Protein 6H24 (pdb70)

B-factor: mean 32.87, std 11.67, range [17.01, 108.33]

Sequence (260 aa):
SDLIVKDNALMNASYNLALVEQRLILLAIIEEARETGKGINANDPLTVHASSYINQFNVERHTAYQALKDACKDLFARQFSYQEKRERGRINITSRWVSQIGYMMDDTATVEIIFAPAVVPLITRLEEQFTQYLIVKDNALMNASYNLALVEQQRLILLAIIEAREINANDPLTVHASSYINQFNVERHTAYQALKDACKDLFARQFSSYQEKRERGRINITSRWVSQIGYMMDDTATVEIIFAPAVVPLITRLEEQFTQYDIEQ

Radius of gyration: 19.29 Å; Cα contacts (8 Å, |Δi|>4): 446; chains: 2; bounding box: 38×53×49 Å

Structure (mmCIF, N/CA/C/O backbone):
data_6H24
#
_entry.id   6H24
#
_cell.length_a   32.380
_cell.length_b   77.770
_cell.length_c   47.680
_cell.angle_alpha   90.00
_cell.angle_beta   90.66
_cell.angle_gamma   90.00
#
_symmetry.space_group_name_H-M   'P 1 21 1'
#
loop_
_entity.id
_entity.type
_entity.pdbx_description
1 polymer 'Replication protein'
2 water water
#
loop_
_atom_site.group_PDB
_atom_site.id
_atom_site.type_symbol
_atom_site.label_atom_id
_atom_site.label_alt_id
_atom_site.label_comp_id
_atom_site.label_asym_id
_atom_site.label_entity_id
_atom_site.label_seq_id
_atom_site.pdbx_PDB_ins_code
_atom_site.Cartn_x
_atom_site.Cartn_y
_atom_site.Cartn_z
_atom_site.occupancy
_atom_site.B_iso_or_equiv
_atom_site.auth_seq_id
_atom_site.auth_comp_id
_atom_site.auth_asym_id
_atom_site.auth_atom_id
_atom_site.pdbx_PDB_model_num
ATOM 1 N N . SER A 1 1 ? -13.099 2.522 28.287 1.00 45.30 2 SER A N 1
ATOM 2 C CA . SER A 1 1 ? -12.898 1.505 27.262 1.00 46.00 2 SER A CA 1
ATOM 3 C C . SER A 1 1 ? -11.598 1.777 26.512 1.00 46.23 2 SER A C 1
ATOM 4 O O . SER A 1 1 ? -11.068 2.884 26.571 1.00 40.61 2 SER A O 1
ATOM 12 N N . ASP A 1 2 ? -11.102 0.771 25.789 1.00 51.43 3 ASP A N 1
ATOM 13 C CA . ASP A 1 2 ? -9.809 0.900 25.126 1.00 46.67 3 ASP A CA 1
ATOM 14 C C . ASP A 1 2 ? -9.822 2.011 24.082 1.00 35.94 3 ASP A C 1
ATOM 15 O O . ASP A 1 2 ? -8.890 2.819 24.012 1.00 30.85 3 ASP A O 1
ATOM 24 N N . LEU A 1 3 ? -10.859 2.060 23.243 1.00 32.77 4 LEU A N 1
ATOM 25 C CA . LEU A 1 3 ? -10.852 3.032 22.153 1.00 32.44 4 LEU A CA 1
ATOM 26 C C . LEU A 1 3 ? -10.914 4.460 22.686 1.00 31.67 4 LEU A C 1
ATOM 27 O O . LEU A 1 3 ? -10.259 5.356 22.143 1.00 30.74 4 LEU A O 1
ATOM 43 N N . ILE A 1 4 ? -11.638 4.677 23.789 1.00 33.72 5 ILE A N 1
ATOM 44 C CA . ILE A 1 4 ? -11.681 6.005 24.393 1.00 35.62 5 ILE A CA 1
ATOM 45 C C . ILE A 1 4 ? -10.309 6.392 24.931 1.00 33.58 5 ILE A C 1
ATOM 46 O O . ILE A 1 4 ? -9.874 7.541 24.784 1.00 32.63 5 ILE A O 1
ATOM 50 N N . VAL A 1 5 ? -9.588 5.440 25.526 1.00 33.49 6 VAL A N 1
ATOM 51 C CA . VAL A 1 5 ? -8.277 5.751 26.087 1.00 33.52 6 VAL A CA 1
ATOM 52 C C . VAL A 1 5 ? -7.300 6.124 24.978 1.00 30.92 6 VAL A C 1
ATOM 53 O O . VAL A 1 5 ? -6.541 7.095 25.101 1.00 29.96 6 VAL A O 1
ATOM 66 N N . LYS A 1 6 ? -7.268 5.339 23.896 1.00 29.53 7 LYS A N 1
ATOM 67 C CA . LYS A 1 6 ? -6.337 5.638 22.808 1.00 27.23 7 LYS A CA 1
ATOM 68 C C . LYS A 1 6 ? -6.700 6.962 22.143 1.00 26.73 7 LYS A C 1
ATOM 69 O O . LYS A 1 6 ? -5.820 7.776 21.847 1.00 25.73 7 LYS A O 1
ATOM 88 N N . ASP A 1 7 ? -7.995 7.181 21.886 1.00 27.84 8 ASP A N 1
ATOM 89 C CA . ASP A 1 7 ? -8.461 8.441 21.313 1.00 28.34 8 ASP A CA 1
ATOM 90 C C . ASP A 1 7 ? -7.977 9.612 22.160 1.00 28.22 8 ASP A C 1
ATOM 91 O O . ASP A 1 7 ? -7.392 10.573 21.645 1.00 27.67 8 ASP A O 1
ATOM 100 N N . ASN A 1 8 ? -8.153 9.510 23.480 1.00 29.07 9 ASN A N 1
ATOM 101 C CA . ASN A 1 8 ? -7.714 10.567 24.383 1.00 29.97 9 ASN A CA 1
ATOM 102 C C . ASN A 1 8 ? -6.214 10.795 24.278 1.00 28.44 9 ASN A C 1
ATOM 103 O O . ASN A 1 8 ? -5.748 11.939 24.222 1.00 28.75 9 ASN A O 1
ATOM 114 N N . ALA A 1 9 ? -5.435 9.711 24.295 1.00 27.33 10 ALA A N 1
ATOM 115 C CA . ALA A 1 9 ? -3.983 9.849 24.237 1.00 26.46 10 ALA A CA 1
ATOM 116 C C . ALA A 1 9 ? -3.550 10.492 22.927 1.00 24.89 10 ALA A C 1
ATOM 117 O O . ALA A 1 9 ? -2.662 11.355 22.912 1.00 24.57 10 ALA A O 1
ATOM 124 N N . LEU A 1 10 ? -4.151 10.073 21.813 1.00 24.27 11 LEU A N 1
ATOM 125 C CA . LEU A 1 10 ? -3.771 10.627 20.517 1.00 23.45 11 LEU A CA 1
ATOM 126 C C . LEU A 1 10 ? -4.165 12.097 20.411 1.00 24.46 11 LEU A C 1
ATOM 127 O O . LEU A 1 10 ? -3.397 12.916 19.889 1.00 23.44 11 LEU A O 1
ATOM 143 N N . MET A 1 11 ? -5.364 12.455 20.884 1.00 25.68 12 MET A N 1
ATOM 144 C CA . MET A 1 11 ? -5.795 13.845 20.796 1.00 27.67 12 MET A CA 1
ATOM 145 C C . MET A 1 11 ? -4.917 14.751 21.652 1.00 28.61 12 MET A C 1
ATOM 146 O O . MET A 1 11 ? -4.559 15.858 21.232 1.00 30.05 12 MET A O 1
ATOM 160 N N . ASN A 1 12 ? -4.546 14.298 22.852 1.00 28.57 13 ASN A N 1
ATOM 161 C CA . ASN A 1 12 ? -3.649 15.094 23.678 1.00 32.97 13 ASN A CA 1
ATOM 162 C C . ASN A 1 12 ? -2.293 15.242 23.000 1.00 27.40 13 ASN A C 1
ATOM 163 O O . ASN A 1 12 ? -1.685 16.319 23.032 1.00 28.41 13 ASN A O 1
ATOM 174 N N . ALA A 1 13 ? -1.801 14.168 22.379 1.00 24.71 14 ALA A N 1
ATOM 175 C CA . ALA A 1 13 ? -0.536 14.250 21.655 1.00 23.99 14 ALA A CA 1
ATOM 176 C C . ALA A 1 13 ? -0.648 15.146 20.426 1.00 23.46 14 ALA A C 1
ATOM 177 O O . ALA A 1 13 ? 0.340 15.770 20.018 1.00 23.21 14 ALA A O 1
ATOM 184 N N . SER A 1 14 ? -1.839 15.237 19.835 1.00 24.04 15 SER A N 1
ATOM 185 C CA . SER A 1 14 ? -2.019 16.033 18.624 1.00 24.43 15 SER A CA 1
ATOM 186 C C . SER A 1 14 ? -1.696 17.506 18.841 1.00 26.02 15 SER A C 1
ATOM 187 O O . SER A 1 14 ? -1.304 18.195 17.892 1.00 27.85 15 SER A O 1
ATOM 195 N N . TYR A 1 15 ? -1.853 18.012 20.069 1.00 25.81 16 TYR A N 1
ATOM 196 C CA . TYR A 1 15 ? -1.537 19.407 20.349 1.00 27.56 16 TYR A CA 1
ATOM 197 C C . TYR A 1 15 ? -0.070 19.734 20.105 1.00 27.86 16 TYR A C 1
ATOM 198 O O . TYR A 1 15 ? 0.273 20.915 19.976 1.00 30.47 16 TYR A O 1
ATOM 216 N N . ASN A 1 16 ? 0.801 18.728 20.073 1.00 27.89 17 ASN A N 1
ATOM 217 C CA . ASN A 1 16 ? 2.227 18.984 19.917 1.00 33.19 17 ASN A CA 1
ATOM 218 C C . ASN A 1 16 ? 2.627 19.167 18.462 1.00 27.63 17 ASN A C 1
ATOM 219 O O . ASN A 1 16 ? 3.707 19.705 18.191 1.00 25.93 17 ASN A O 1
ATOM 230 N N . LEU A 1 17 ? 1.794 18.722 17.525 1.00 24.17 18 LEU A N 1
ATOM 231 C CA . LEU A 1 17 ? 2.133 18.836 16.118 1.00 23.32 18 LEU A CA 1
ATOM 232 C C . LEU A 1 17 ? 2.097 20.297 15.693 1.00 24.54 18 LEU A C 1
ATOM 233 O O . LEU A 1 17 ? 1.185 21.043 16.056 1.00 25.26 18 LEU A O 1
ATOM 249 N N . ALA A 1 18 ? 3.076 20.697 14.890 1.00 21.99 19 ALA A N 1
ATOM 250 C CA . ALA A 1 18 ? 3.024 21.997 14.239 1.00 22.43 19 ALA A CA 1
ATOM 251 C C . ALA A 1 18 ? 1.888 22.046 13.219 1.00 21.79 19 ALA A C 1
ATOM 252 O O . ALA A 1 18 ? 1.383 21.016 12.757 1.00 21.55 19 ALA A O 1
ATOM 259 N N . LEU A 1 19 ? 1.482 23.272 12.871 1.00 23.60 20 LEU A N 1
ATOM 260 C CA . LEU A 1 19 ? 0.405 23.445 11.902 1.00 24.73 20 LEU A CA 1
ATOM 261 C C . LEU A 1 19 ? 0.715 22.716 10.598 1.00 23.29 20 LEU A C 1
ATOM 262 O O . LEU A 1 19 ? -0.168 22.084 10.013 1.00 24.16 20 LEU A O 1
ATOM 278 N N . VAL A 1 20 ? 1.964 22.787 10.127 1.00 23.74 21 VAL A N 1
ATOM 279 C CA . VAL A 1 20 ? 2.280 22.158 8.848 1.00 25.01 21 VAL A CA 1
ATOM 280 C C . VAL A 1 20 ? 2.113 20.643 8.944 1.00 22.86 21 VAL A C 1
ATOM 281 O O . VAL A 1 20 ? 1.740 19.987 7.963 1.00 23.85 21 VAL A O 1
ATOM 294 N N . GLU A 1 21 ? 2.388 20.063 10.113 1.00 22.40 22 GLU A N 1
ATOM 295 C CA . GLU A 1 21 ? 2.203 18.627 10.290 1.00 20.05 22 GLU A CA 1
ATOM 296 C C . GLU A 1 21 ? 0.722 18.267 10.300 1.00 20.05 22 GLU A C 1
ATOM 297 O O . GLU A 1 21 ? 0.325 17.236 9.749 1.00 21.46 22 GLU A O 1
ATOM 309 N N . GLN A 1 22 ? -0.100 19.101 10.941 1.00 21.58 23 GLN A N 1
ATOM 310 C CA . GLN A 1 22 ? -1.544 18.911 10.893 1.00 22.19 23 GLN A CA 1
ATOM 311 C C . GLN A 1 22 ? -2.054 18.975 9.462 1.00 23.00 23 GLN A C 1
ATOM 312 O O . GLN A 1 22 ? -2.891 18.159 9.053 1.00 23.37 23 GLN A O 1
ATOM 326 N N . ARG A 1 23 ? -1.546 19.926 8.681 1.00 23.32 24 ARG A N 1
ATOM 327 C CA . ARG A 1 23 ? -1.990 20.070 7.303 1.00 23.43 24 ARG A CA 1
ATOM 328 C C . ARG A 1 23 ? -1.469 18.936 6.431 1.00 23.04 24 ARG A C 1
ATOM 329 O O . ARG A 1 23 ? -2.167 18.491 5.511 1.00 23.35 24 ARG A O 1
ATOM 350 N N . LEU A 1 24 ? -0.253 18.455 6.694 1.00 21.29 25 LEU A N 1
ATOM 351 C CA . LEU A 1 24 ? 0.235 17.275 5.987 1.00 21.36 25 LEU A CA 1
ATOM 352 C C . LEU A 1 24 ? -0.750 16.120 6.147 1.00 21.90 25 LEU A C 1
ATOM 353 O O . LEU A 1 24 ? -1.103 15.439 5.174 1.00 21.07 25 LEU A O 1
ATOM 369 N N . ILE A 1 25 ? -1.195 15.879 7.382 1.00 20.96 26 ILE A N 1
ATOM 370 C CA . ILE A 1 25 ? -2.132 14.786 7.643 1.00 21.36 26 ILE A CA 1
ATOM 371 C C . ILE A 1 25 ? -3.466 15.044 6.952 1.00 22.00 26 ILE A C 1
ATOM 372 O O . ILE A 1 25 ? -4.027 14.150 6.302 1.00 22.62 26 ILE A O 1
ATOM 388 N N . LEU A 1 26 ? -4.001 16.263 7.089 1.00 21.40 27 LEU A N 1
ATOM 389 C CA . LEU A 1 26 ? -5.272 16.590 6.446 1.00 21.83 27 LEU A CA 1
ATOM 390 C C . LEU A 1 26 ? -5.177 16.401 4.936 1.00 22.61 27 LEU A C 1
ATOM 391 O O . LEU A 1 26 ? -6.101 15.870 4.306 1.00 23.20 27 LEU A O 1
ATOM 395 N N . LEU A 1 27 ? -4.068 16.837 4.335 1.00 22.21 28 LEU A N 1
ATOM 396 C CA . LEU A 1 27 ? -3.919 16.718 2.891 1.00 22.34 28 LEU A CA 1
ATOM 397 C C . LEU A 1 27 ? -3.846 15.260 2.459 1.00 21.97 28 LEU A C 1
ATOM 398 O O . LEU A 1 27 ? -4.390 14.894 1.412 1.00 22.86 28 LEU A O 1
ATOM 414 N N . ALA A 1 28 ? -3.136 14.419 3.220 1.00 21.33 29 ALA A N 1
ATOM 415 C CA . ALA A 1 28 ? -3.084 13.000 2.886 1.00 21.26 29 ALA A CA 1
ATOM 416 C C . ALA A 1 28 ? -4.487 12.407 2.870 1.00 22.14 29 ALA A C 1
ATOM 417 O O . ALA A 1 28 ? -4.821 11.605 1.989 1.00 23.28 29 ALA A O 1
ATOM 424 N N . ILE A 1 29 ? -5.310 12.787 3.848 1.00 20.17 30 ILE A N 1
ATOM 425 C CA . ILE A 1 29 ? -6.691 12.302 3.918 1.00 21.14 30 ILE A CA 1
ATOM 426 C C . ILE A 1 29 ? -7.487 12.771 2.708 1.00 23.34 30 ILE A C 1
ATOM 427 O O . ILE A 1 29 ? -8.197 11.988 2.066 1.00 23.37 30 ILE A O 1
ATOM 443 N N . ILE A 1 30 ? -7.392 14.060 2.393 1.00 24.48 31 ILE A N 1
ATOM 444 C CA . ILE A 1 30 ? -8.151 14.634 1.284 1.00 24.80 31 ILE A CA 1
ATOM 445 C C . ILE A 1 30 ? -7.730 14.010 -0.041 1.00 25.14 31 ILE A C 1
ATOM 446 O O . ILE A 1 30 ? -8.571 13.596 -0.848 1.00 26.74 31 ILE A O 1
ATOM 462 N N . GLU A 1 31 ? -6.418 13.951 -0.300 1.00 23.45 32 GLU A N 1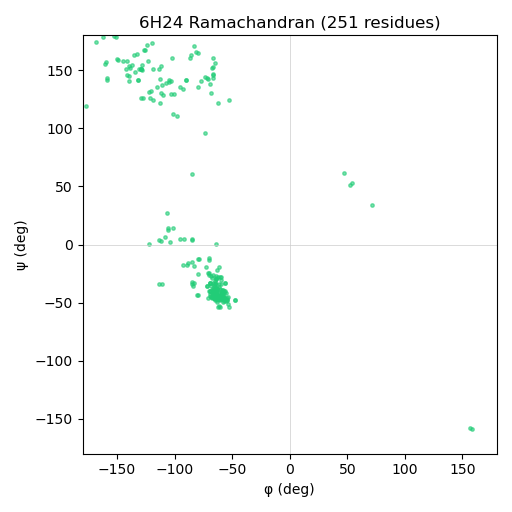
ATOM 463 C CA A GLU A 1 31 ? -5.957 13.407 -1.574 0.53 24.16 32 GLU A CA 1
ATOM 464 C CA B GLU A 1 31 ? -5.957 13.407 -1.575 0.47 24.31 32 GLU A CA 1
ATOM 465 C C . GLU A 1 31 ? -6.297 11.927 -1.708 1.00 24.96 32 GLU A C 1
ATOM 466 O O . GLU A 1 31 ? -6.578 11.455 -2.818 1.00 27.69 32 GLU A O 1
ATOM 487 N N . ALA A 1 32 ? -6.292 11.181 -0.601 1.00 22.94 33 ALA A N 1
ATOM 488 C CA . ALA A 1 32 ? -6.660 9.773 -0.665 1.00 23.11 33 ALA A CA 1
ATOM 489 C C . ALA A 1 32 ? -8.088 9.625 -1.165 1.00 25.11 33 ALA A C 1
ATOM 490 O O . ALA A 1 32 ? -8.356 8.914 -2.139 1.00 26.87 33 ALA A O 1
ATOM 497 N N . ARG A 1 33 ? -9.018 10.308 -0.505 1.00 26.41 34 ARG A N 1
ATOM 498 C CA . ARG A 1 33 ? -10.411 10.302 -0.928 1.00 28.33 34 ARG A CA 1
ATOM 499 C C . ARG A 1 33 ? -10.539 10.722 -2.389 1.00 28.08 34 ARG A C 1
ATOM 500 O O . ARG A 1 33 ? -11.219 10.058 -3.184 1.00 28.34 34 ARG A O 1
ATOM 521 N N . GLU A 1 34 ? -9.843 11.798 -2.774 1.00 26.66 35 GLU A N 1
ATOM 522 C CA . GLU A 1 34 ? -9.999 12.341 -4.121 1.00 29.37 35 GLU A CA 1
ATOM 523 C C . GLU A 1 34 ? -9.525 11.367 -5.194 1.00 30.75 35 GLU A C 1
ATOM 524 O O . GLU A 1 34 ? -10.097 11.333 -6.291 1.00 31.88 35 GLU A O 1
ATOM 528 N N . THR A 1 35 ? -8.487 10.577 -4.910 1.00 29.58 36 THR A N 1
ATOM 529 C CA . THR A 1 35 ? -7.932 9.645 -5.885 1.00 30.58 36 THR A CA 1
ATOM 530 C C . THR A 1 35 ? -8.383 8.205 -5.655 1.00 29.88 36 THR A C 1
ATOM 531 O O . THR A 1 35 ? -7.785 7.282 -6.216 1.00 32.44 36 THR A O 1
ATOM 542 N N . GLY A 1 36 ? -9.412 7.992 -4.841 1.00 26.61 37 GLY A N 1
ATOM 543 C CA . GLY A 1 36 ? -9.977 6.667 -4.683 1.00 26.80 37 GLY A CA 1
ATOM 544 C C . GLY A 1 36 ? -9.114 5.686 -3.926 1.00 26.62 37 GLY A C 1
ATOM 545 O O . GLY A 1 36 ? -9.146 4.488 -4.226 1.00 26.51 37 GLY A O 1
ATOM 549 N N . LYS A 1 37 ? -8.360 6.157 -2.938 1.00 27.20 38 LYS A N 1
ATOM 550 C CA . LYS A 1 37 ? -7.481 5.316 -2.144 1.00 26.99 38 LYS A CA 1
ATOM 551 C C . LYS A 1 37 ? -7.951 5.290 -0.697 1.00 26.39 38 LYS A C 1
ATOM 552 O O . LYS A 1 37 ? -8.285 6.331 -0.124 1.00 27.76 38 LYS A O 1
ATOM 556 N N . GLY A 1 38 ? -7.966 4.095 -0.106 1.00 25.52 39 GLY A N 1
ATOM 557 C CA . GLY A 1 38 ? -8.250 3.977 1.305 1.00 25.08 39 GLY A CA 1
ATOM 558 C C . GLY A 1 38 ? -7.016 4.231 2.147 1.00 25.46 39 GLY A C 1
ATOM 559 O O . GLY A 1 38 ? -5.893 4.327 1.649 1.00 30.28 39 GLY A O 1
ATOM 563 N N . ILE A 1 39 ? -7.236 4.331 3.452 1.00 23.32 40 ILE A N 1
ATOM 564 C CA . ILE A 1 39 ? -6.165 4.587 4.410 1.00 22.09 40 ILE A CA 1
ATOM 565 C C . ILE A 1 39 ? -5.990 3.352 5.281 1.00 22.13 40 ILE A C 1
ATOM 566 O O . ILE A 1 39 ? -6.932 2.911 5.953 1.00 23.09 40 ILE A O 1
ATOM 582 N N . ASN A 1 40 ? -4.782 2.794 5.261 1.00 22.06 41 ASN A N 1
ATOM 583 C CA . ASN A 1 40 ? -4.478 1.584 6.009 1.00 21.02 41 ASN A CA 1
ATOM 584 C C . ASN A 1 40 ? -2.998 1.619 6.385 1.00 20.81 41 ASN A C 1
ATOM 585 O O . ASN A 1 40 ? -2.273 2.552 6.038 1.00 21.69 41 ASN A O 1
ATOM 596 N N . ALA A 1 41 ? -2.558 0.594 7.110 1.00 20.94 42 ALA A N 1
ATOM 597 C CA . ALA A 1 41 ? -1.201 0.577 7.647 1.00 21.89 42 ALA A CA 1
ATOM 598 C C . ALA A 1 41 ? -0.163 0.061 6.659 1.00 22.97 42 ALA A C 1
ATOM 599 O O . ALA A 1 41 ? 1.005 -0.065 7.031 1.00 23.69 42 ALA A O 1
ATOM 606 N N . ASN A 1 42 ? -0.552 -0.233 5.420 1.00 24.27 43 ASN A N 1
ATOM 607 C CA . ASN A 1 42 ? 0.368 -0.765 4.426 1.00 27.40 43 ASN A CA 1
ATOM 608 C C . ASN A 1 42 ? 0.652 0.161 3.253 1.00 27.50 43 ASN A C 1
ATOM 609 O O . ASN A 1 42 ? 1.778 0.158 2.751 1.00 30.48 43 ASN A O 1
ATOM 620 N N . ASP A 1 43 ? -0.316 0.947 2.814 1.00 26.56 44 ASP A N 1
ATOM 621 C CA . ASP A 1 43 ? -0.212 1.590 1.506 1.00 28.47 44 ASP A CA 1
ATOM 622 C C . ASP A 1 43 ? 0.213 3.039 1.650 1.00 26.56 44 ASP A C 1
ATOM 623 O O . ASP A 1 43 ? -0.412 3.781 2.421 1.00 26.26 44 ASP A O 1
ATOM 632 N N . PRO A 1 44 ? 1.233 3.499 0.923 1.00 26.66 45 PRO A N 1
ATOM 633 C CA . PRO A 1 44 ? 1.611 4.909 1.024 1.00 24.87 45 PRO A CA 1
ATOM 634 C C . PRO A 1 44 ? 0.541 5.836 0.485 1.00 25.99 45 PRO A C 1
ATOM 635 O O . PRO A 1 44 ? -0.146 5.537 -0.496 1.00 27.53 45 PRO A O 1
ATOM 646 N N . LEU A 1 45 ? 0.450 6.990 1.127 1.00 20.92 46 LEU A N 1
ATOM 647 C CA . LEU A 1 45 ? -0.450 8.065 0.739 1.00 24.15 46 LEU A CA 1
ATOM 648 C C . LEU A 1 45 ? 0.386 9.208 0.185 1.00 24.93 46 LEU A C 1
ATOM 649 O O . LEU A 1 45 ? 1.347 9.638 0.825 1.00 25.76 46 LEU A O 1
ATOM 665 N N . THR A 1 46 ? 0.032 9.684 -1.002 1.00 25.36 47 THR A N 1
ATOM 666 C CA . THR A 1 46 ? 0.757 10.770 -1.643 1.00 24.66 47 THR A CA 1
ATOM 667 C C . THR A 1 46 ? 0.159 12.117 -1.249 1.00 23.25 47 THR A C 1
ATOM 668 O O . THR A 1 46 ? -1.060 12.254 -1.106 1.00 24.23 47 THR A O 1
ATOM 679 N N . VAL A 1 47 ? 1.036 13.101 -1.049 1.00 22.84 48 VAL A N 1
ATOM 680 C CA . VAL A 1 47 ? 0.654 14.497 -0.857 1.00 24.94 48 VAL A CA 1
ATOM 681 C C . VAL A 1 47 ? 1.445 15.347 -1.841 1.00 24.45 48 VAL A C 1
ATOM 682 O O . VAL A 1 47 ? 2.677 15.254 -1.901 1.00 24.65 48 VAL A O 1
ATOM 695 N N . HIS A 1 48 ? 0.737 16.153 -2.624 1.00 25.62 49 HIS A N 1
ATOM 696 C CA . HIS A 1 48 ? 1.343 17.063 -3.580 1.00 26.96 49 HIS A CA 1
ATOM 697 C C . HIS A 1 48 ? 1.488 18.451 -2.978 1.00 25.56 49 HIS A C 1
ATOM 698 O O . HIS A 1 48 ? 0.561 18.962 -2.345 1.00 25.27 49 HIS A O 1
ATOM 712 N N . ALA A 1 49 ? 2.653 19.070 -3.184 1.00 26.21 50 ALA A N 1
ATOM 713 C CA . ALA A 1 49 ? 2.788 20.474 -2.812 1.00 26.80 50 ALA A CA 1
ATOM 714 C C . ALA A 1 49 ? 1.726 21.324 -3.502 1.00 28.91 50 ALA A C 1
ATOM 715 O O . ALA A 1 49 ? 1.259 22.316 -2.932 1.00 30.05 50 ALA A O 1
ATOM 722 N N . SER A 1 50 ? 1.328 20.945 -4.721 1.00 29.21 51 SER A N 1
ATOM 723 C CA . SER A 1 50 ? 0.287 21.682 -5.427 1.00 32.61 51 SER A CA 1
ATOM 724 C C . SER A 1 50 ? -1.026 21.656 -4.655 1.00 33.21 51 SER A C 1
ATOM 725 O O . SER A 1 50 ? -1.755 22.653 -4.631 1.00 33.89 51 SER A O 1
ATOM 733 N N . SER A 1 51 ? -1.340 20.532 -4.005 1.00 34.20 52 SER A N 1
ATOM 734 C CA . SE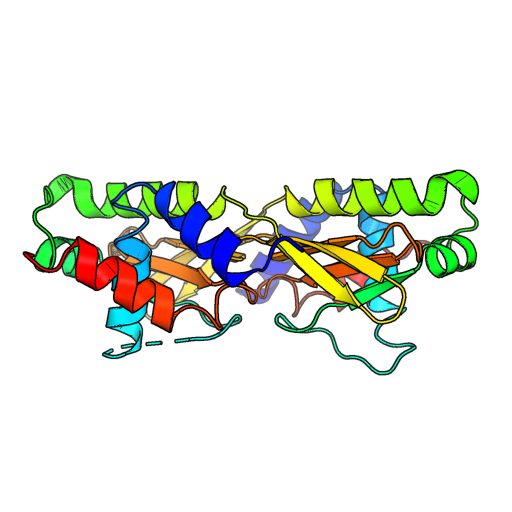R A 1 51 ? -2.554 20.463 -3.194 1.00 35.61 52 SER A CA 1
ATOM 735 C C . SER A 1 51 ? -2.429 21.343 -1.955 1.00 32.88 52 SER A C 1
ATOM 736 O O . SER A 1 51 ? -3.388 22.012 -1.560 1.00 35.45 52 SER A O 1
ATOM 744 N N . TYR A 1 52 ? -1.248 21.347 -1.327 1.00 28.47 53 TYR A N 1
ATOM 745 C CA . TYR A 1 52 ? -1.005 22.234 -0.191 1.00 26.92 53 TYR A CA 1
ATOM 746 C C . TYR A 1 52 ? -1.248 23.675 -0.597 1.00 29.80 53 TYR A C 1
ATOM 747 O O . TYR A 1 52 ? -1.945 24.423 0.106 1.00 30.29 53 TYR A O 1
ATOM 765 N N . ILE A 1 53 ? -0.737 24.056 -1.764 1.00 31.79 54 ILE A N 1
ATOM 766 C CA . ILE A 1 53 ? -0.965 25.393 -2.300 1.00 34.79 54 ILE A CA 1
ATOM 767 C C . ILE A 1 53 ? -2.454 25.627 -2.535 1.00 35.21 54 ILE A C 1
ATOM 768 O O . ILE A 1 53 ? -3.006 26.660 -2.139 1.00 39.28 54 ILE A O 1
ATOM 784 N N . ASN A 1 54 ? -3.133 24.663 -3.171 1.00 32.57 55 ASN A N 1
ATOM 785 C CA . ASN A 1 54 ? -4.538 24.856 -3.520 1.00 35.72 55 ASN A CA 1
ATOM 786 C C . ASN A 1 54 ? -5.435 24.863 -2.290 1.00 34.96 55 ASN A C 1
ATOM 787 O O . ASN A 1 54 ? -6.458 25.560 -2.274 1.00 36.59 55 ASN A O 1
ATOM 798 N N . GLN A 1 55 ? -5.085 24.091 -1.261 1.00 35.71 56 GLN A N 1
ATOM 799 C CA . GLN A 1 55 ? -5.964 23.976 -0.104 1.00 38.49 56 GLN A CA 1
ATOM 800 C C . GLN A 1 55 ? -5.756 25.115 0.888 1.00 36.17 56 GLN A C 1
ATOM 801 O O . GLN A 1 55 ? -6.720 25.576 1.507 1.00 37.43 56 GLN A O 1
ATOM 815 N N . PHE A 1 56 ? -4.520 25.593 1.056 1.00 35.43 57 PHE A N 1
ATOM 816 C CA . PHE A 1 56 ? -4.216 26.522 2.137 1.00 36.19 57 PHE A CA 1
ATOM 817 C C . PHE A 1 56 ? -3.629 27.846 1.681 1.00 37.11 57 PHE A C 1
ATOM 818 O O . PHE A 1 56 ? -3.364 28.708 2.529 1.00 40.84 57 PHE A O 1
ATOM 835 N N . ASN A 1 57 ? -3.457 28.055 0.380 1.00 53.37 58 ASN A N 1
ATOM 836 C CA . ASN A 1 57 ? -2.933 29.313 -0.143 1.00 53.48 58 ASN A CA 1
ATOM 837 C C . ASN A 1 57 ? -1.695 29.747 0.640 1.00 52.95 58 ASN A C 1
ATOM 838 O O . ASN A 1 57 ? -1.644 30.811 1.259 1.00 53.03 58 ASN A O 1
ATOM 842 N N . VAL A 1 58 ? -0.678 28.900 0.575 1.00 53.07 59 VAL A N 1
ATOM 843 C CA . VAL A 1 58 ? 0.562 29.105 1.298 1.00 51.18 59 VAL A CA 1
ATOM 844 C C . VAL A 1 58 ? 1.578 29.616 0.288 1.00 50.17 59 VAL A C 1
ATOM 845 O O . VAL A 1 58 ? 1.410 29.469 -0.925 1.00 50.03 59 VAL A O 1
ATOM 849 N N . GLU A 1 59 ? 2.637 30.248 0.790 1.00 49.68 60 GLU A N 1
ATOM 850 C CA . GLU A 1 59 ? 3.697 30.734 -0.086 1.00 48.95 60 GLU A CA 1
ATOM 851 C C . GLU A 1 59 ? 4.182 29.592 -0.965 1.00 45.51 60 GLU A C 1
ATOM 852 O O . GLU A 1 59 ? 4.555 28.526 -0.466 1.00 42.46 60 GLU A O 1
ATOM 856 N N . ARG A 1 60 ? 4.141 29.804 -2.282 1.00 45.08 61 ARG A N 1
ATOM 857 C CA . ARG A 1 60 ? 4.311 28.687 -3.204 1.00 41.86 61 ARG A CA 1
ATOM 858 C C . ARG A 1 60 ? 5.733 28.135 -3.192 1.00 40.88 61 ARG A C 1
ATOM 859 O O . ARG A 1 60 ? 5.923 26.915 -3.232 1.00 39.15 61 ARG A O 1
ATOM 863 N N . HIS A 1 61 ? 6.744 29.003 -3.121 1.00 44.27 62 HIS A N 1
ATOM 864 C CA . HIS A 1 61 ? 8.104 28.505 -3.298 1.00 46.13 62 HIS A CA 1
ATOM 865 C C . HIS A 1 61 ? 8.592 27.704 -2.099 1.00 43.46 62 HIS A C 1
ATOM 866 O O . HIS A 1 61 ? 9.540 26.928 -2.241 1.00 43.96 62 HIS A O 1
ATOM 880 N N . THR A 1 62 ? 7.971 27.862 -0.932 1.00 42.11 63 THR A N 1
ATOM 881 C CA . THR A 1 62 ? 8.393 27.133 0.256 1.00 42.70 63 THR A CA 1
ATOM 882 C C . THR A 1 62 ? 7.472 25.972 0.599 1.00 38.62 63 THR A C 1
ATOM 883 O O . THR A 1 62 ? 7.722 25.278 1.588 1.00 36.97 63 THR A O 1
ATOM 894 N N . ALA A 1 63 ? 6.442 25.717 -0.213 1.00 35.40 64 ALA A N 1
ATOM 895 C CA . ALA A 1 63 ? 5.418 24.749 0.168 1.00 34.05 64 ALA A CA 1
ATOM 896 C C . ALA A 1 63 ? 5.987 23.338 0.209 1.00 31.13 64 ALA A C 1
ATOM 897 O O . ALA A 1 63 ? 5.770 22.601 1.176 1.00 29.79 64 ALA A O 1
ATOM 904 N N . TYR A 1 64 ? 6.744 22.948 -0.818 1.00 31.41 65 TYR A N 1
ATOM 905 C CA . TYR A 1 64 ? 7.284 21.595 -0.839 1.00 30.30 65 TYR A CA 1
ATOM 906 C C . TYR A 1 64 ? 8.272 21.374 0.302 1.00 29.77 65 TYR A C 1
ATOM 907 O O . TYR A 1 64 ? 8.187 20.375 1.020 1.00 28.45 65 TYR A O 1
ATOM 925 N N . GLN A 1 65 ? 9.217 22.302 0.494 1.00 32.40 66 GLN A N 1
ATOM 926 C CA . GLN A 1 65 ? 10.174 22.138 1.585 1.00 31.72 66 GLN A CA 1
ATOM 927 C C . GLN A 1 65 ? 9.460 22.048 2.929 1.00 29.74 66 GLN A C 1
ATOM 928 O O . GLN A 1 65 ? 9.859 21.271 3.805 1.00 28.81 66 GLN A O 1
ATOM 942 N N . ALA A 1 66 ? 8.402 22.846 3.115 1.00 30.05 67 ALA A N 1
ATOM 943 C CA . ALA A 1 66 ? 7.635 22.784 4.353 1.00 29.63 67 ALA A CA 1
ATOM 944 C C . ALA A 1 66 ? 7.055 21.394 4.571 1.00 27.41 67 ALA A C 1
ATOM 945 O O . ALA A 1 66 ? 7.119 20.854 5.682 1.00 27.38 67 ALA A O 1
ATOM 952 N N . LEU A 1 67 ? 6.503 20.793 3.519 1.00 27.46 68 LEU A N 1
ATOM 953 C CA . LEU A 1 67 ? 5.980 19.436 3.625 1.00 26.55 68 LEU A CA 1
ATOM 954 C C . LEU A 1 67 ? 7.092 18.432 3.897 1.00 26.98 68 LEU A C 1
ATOM 955 O O . LEU A 1 67 ? 6.944 17.538 4.740 1.00 25.18 68 LEU A O 1
ATOM 971 N N . LYS A 1 68 ? 8.215 18.567 3.193 1.00 27.70 69 LYS A N 1
ATOM 972 C CA . LYS A 1 68 ? 9.347 17.673 3.406 1.00 28.31 69 LYS A CA 1
ATOM 973 C C . LYS A 1 68 ? 9.809 17.722 4.854 1.00 27.22 69 LYS A C 1
ATOM 974 O O . LYS A 1 68 ? 10.041 16.680 5.485 1.00 26.87 69 LYS A O 1
ATOM 993 N N . ASP A 1 69 ? 9.939 18.931 5.405 1.00 27.94 70 ASP A N 1
ATOM 994 C CA . ASP A 1 69 ? 10.350 19.085 6.796 1.00 30.77 70 ASP A CA 1
ATOM 995 C C . ASP A 1 69 ? 9.278 18.597 7.765 1.00 27.95 70 ASP A C 1
ATOM 996 O O . ASP A 1 69 ? 9.602 18.056 8.826 1.00 27.81 70 ASP A O 1
ATOM 1005 N N . ALA A 1 70 ? 7.996 18.801 7.435 1.00 25.76 71 ALA A N 1
ATOM 1006 C CA . ALA A 1 70 ? 6.920 18.320 8.301 1.00 26.75 71 ALA A CA 1
ATOM 1007 C C . ALA A 1 70 ? 6.914 16.797 8.387 1.00 26.59 71 ALA A C 1
ATOM 1008 O O . ALA A 1 70 ? 6.633 16.229 9.451 1.00 26.24 71 ALA A O 1
ATOM 1015 N N . CYS A 1 71 ? 7.213 16.120 7.276 1.00 27.44 72 CYS A N 1
ATOM 1016 C CA . CYS A 1 71 ? 7.318 14.662 7.296 1.00 27.17 72 CYS A CA 1
ATOM 1017 C C . CYS A 1 71 ? 8.343 14.204 8.323 1.00 26.54 72 CYS A C 1
ATOM 1018 O O . CYS A 1 71 ? 8.078 13.303 9.128 1.00 25.79 72 CYS A O 1
ATOM 1026 N N . LYS A 1 72 ? 9.529 14.813 8.308 1.00 25.92 73 LYS A N 1
ATOM 1027 C CA . LYS A 1 72 ? 10.570 14.420 9.250 1.00 26.86 73 LYS A CA 1
ATOM 1028 C C . LYS A 1 72 ? 10.136 14.679 10.687 1.00 25.17 73 LYS A C 1
ATOM 1029 O O . LYS A 1 72 ? 10.359 13.845 11.573 1.00 24.77 73 LYS A O 1
ATOM 1033 N N . ASP A 1 73 ? 9.527 15.834 10.943 1.00 24.06 74 ASP A N 1
ATOM 1034 C CA . ASP A 1 73 ? 9.109 16.165 12.301 1.00 25.29 74 ASP A CA 1
ATOM 1035 C C . ASP A 1 73 ? 8.041 15.194 12.796 1.00 23.39 74 ASP A C 1
ATOM 1036 O O . ASP A 1 73 ? 8.078 14.743 13.947 1.00 23.31 74 ASP A O 1
ATOM 1045 N N . LEU A 1 74 ? 7.079 14.859 11.939 1.00 24.33 75 LEU A N 1
ATOM 1046 C CA . LEU A 1 74 ? 6.024 13.925 12.324 1.00 22.92 75 LEU A CA 1
ATOM 1047 C C . LEU A 1 74 ? 6.581 12.526 12.554 1.00 21.59 75 LEU A C 1
ATOM 1048 O O . LEU A 1 74 ? 6.161 11.820 13.480 1.00 21.19 75 LEU A O 1
ATOM 1064 N N . PHE A 1 75 ? 7.512 12.105 11.700 1.00 21.58 76 PHE A N 1
ATOM 1065 C CA . PHE A 1 75 ? 8.156 10.797 11.816 1.00 20.80 76 PHE A CA 1
ATOM 1066 C C . PHE A 1 75 ? 8.888 10.640 13.145 1.00 21.44 76 PHE A C 1
ATOM 1067 O O . PHE A 1 75 ? 8.991 9.526 13.664 1.00 21.91 76 PHE A O 1
ATOM 1084 N N . ALA A 1 76 ? 9.352 11.738 13.745 1.00 19.10 77 ALA A N 1
ATOM 1085 C CA . ALA A 1 76 ? 10.079 11.656 15.004 1.00 20.63 77 ALA A CA 1
ATOM 1086 C C . ALA A 1 76 ? 9.187 11.471 16.225 1.00 20.94 77 ALA A C 1
ATOM 1087 O O . ALA A 1 76 ? 9.704 11.148 17.302 1.00 23.87 77 ALA A O 1
ATOM 1094 N N . ARG A 1 77 ? 7.878 11.649 16.090 1.00 19.61 78 ARG A N 1
ATOM 1095 C CA . ARG A 1 77 ? 6.991 11.679 17.244 1.00 21.29 78 ARG A CA 1
ATOM 1096 C C . ARG A 1 77 ? 6.521 10.281 17.652 1.00 21.39 78 ARG A C 1
ATOM 1097 O O . ARG A 1 77 ? 6.557 9.322 16.876 1.00 21.42 78 ARG A O 1
ATOM 1118 N N . GLN A 1 78 ? 6.055 10.193 18.897 1.00 21.95 79 GLN A N 1
ATOM 1119 C CA . GLN A 1 78 ? 5.510 8.963 19.460 1.00 21.01 79 GLN A CA 1
ATOM 1120 C C . GLN A 1 78 ? 4.445 9.329 20.487 1.00 21.34 79 GLN A C 1
ATOM 1121 O O . GLN A 1 78 ? 4.404 10.454 20.995 1.00 22.16 79 GLN A O 1
ATOM 1135 N N . PHE A 1 79 ? 3.563 8.371 20.772 1.00 21.04 80 PHE A N 1
ATOM 1136 C CA . PHE A 1 79 ? 2.589 8.520 21.852 1.00 21.65 80 PHE A CA 1
ATOM 1137 C C . PHE A 1 79 ? 2.366 7.165 22.515 1.00 22.52 80 PHE A C 1
ATOM 1138 O O . PHE A 1 79 ? 2.624 6.111 21.926 1.00 22.25 80 PHE A O 1
ATOM 1155 N N . SER A 1 80 ? 1.892 7.207 23.763 1.00 23.64 81 SER A N 1
ATOM 1156 C CA . SER A 1 80 ? 1.766 6.017 24.593 1.00 23.97 81 SER A CA 1
ATOM 1157 C C . SER A 1 80 ? 0.364 5.918 25.180 1.00 23.18 81 SER A C 1
ATOM 1158 O O . SER A 1 80 ? -0.310 6.928 25.407 1.00 23.25 81 SER A O 1
ATOM 1166 N N . TYR A 1 81 ? -0.067 4.680 25.416 1.00 23.83 82 TYR A N 1
ATOM 1167 C CA . TYR A 1 81 ? -1.393 4.396 25.959 1.00 24.47 82 TYR A CA 1
ATOM 1168 C C . TYR A 1 81 ? -1.410 2.927 26.368 1.00 24.38 82 TYR A C 1
ATOM 1169 O O . TYR A 1 81 ? -0.473 2.179 26.085 1.00 24.35 82 TYR A O 1
ATOM 1187 N N . GLN A 1 82 ? -2.505 2.503 26.991 1.00 25.10 83 GLN A N 1
ATOM 1188 C CA . GLN A 1 82 ? -2.636 1.125 27.436 1.00 25.86 83 GLN A CA 1
ATOM 1189 C C . GLN A 1 82 ? -3.826 0.486 26.725 1.00 25.71 83 GLN A C 1
ATOM 1190 O O . GLN A 1 82 ? -4.791 1.167 26.365 1.00 27.48 83 GLN A O 1
ATOM 1204 N N . GLU A 1 83 ? -3.740 -0.835 26.544 1.00 25.69 84 GLU A N 1
ATOM 1205 C CA . GLU A 1 83 ? -4.784 -1.653 25.941 1.00 28.98 84 GLU A CA 1
ATOM 1206 C C . GLU A 1 83 ? -4.969 -2.942 26.730 1.00 28.85 84 GLU A C 1
ATOM 1207 O O . GLU A 1 83 ? -4.040 -3.422 27.384 1.00 28.56 84 GLU A O 1
ATOM 1219 N N . LYS A 1 84 ? -6.172 -3.507 26.634 1.00 30.35 85 LYS A N 1
ATOM 1220 C CA . LYS A 1 84 ? -6.449 -4.830 27.178 1.00 32.77 85 LYS A CA 1
ATOM 1221 C C . LYS A 1 84 ? -5.876 -5.915 26.267 1.00 33.56 85 LYS A C 1
ATOM 1222 O O . LYS A 1 84 ? -5.815 -5.753 25.042 1.00 31.82 85 LYS A O 1
ATOM 1226 N N . ARG A 1 85 ? -5.331 -6.954 26.885 1.00 36.01 86 ARG A N 1
ATOM 1227 C CA . ARG A 1 85 ? -5.001 -8.204 26.218 1.00 40.14 86 ARG A CA 1
ATOM 1228 C C . ARG A 1 85 ? -5.721 -9.326 26.954 1.00 48.03 86 ARG A C 1
ATOM 1229 O O . ARG A 1 85 ? -6.315 -9.115 28.014 1.00 52.12 86 ARG A O 1
ATOM 1250 N N . GLU A 1 86 ? -5.674 -10.532 26.386 1.00 46.43 87 GLU A N 1
ATOM 1251 C CA . GLU A 1 86 ? -6.257 -11.679 27.075 1.00 50.96 87 GLU A CA 1
ATOM 1252 C C . GLU A 1 86 ? -5.691 -11.796 28.488 1.00 54.90 87 GLU A C 1
ATOM 1253 O O . GLU A 1 86 ? -6.438 -11.868 29.469 1.00 56.14 87 GLU A O 1
ATOM 1265 N N . ARG A 1 87 ? -4.364 -11.779 28.610 1.00 58.21 88 ARG A N 1
ATOM 1266 C CA . ARG A 1 87 ? -3.696 -12.098 29.865 1.00 62.99 88 ARG A CA 1
ATOM 1267 C C . ARG A 1 87 ? -3.425 -10.886 30.749 1.00 63.80 88 ARG A C 1
ATOM 1268 O O . ARG A 1 87 ? -2.785 -11.036 31.794 1.00 73.80 88 ARG A O 1
ATOM 1272 N N . GLY A 1 88 ? -3.887 -9.700 30.364 1.00 51.60 89 GLY A N 1
ATOM 1273 C CA . GLY A 1 88 ? -3.694 -8.523 31.195 1.00 44.45 89 GLY A CA 1
ATOM 1274 C C . GLY A 1 88 ? -3.758 -7.263 30.342 1.00 40.24 89 GLY A C 1
ATOM 1275 O O . GLY A 1 88 ? -4.354 -7.258 29.270 1.00 44.74 89 GLY A O 1
ATOM 1279 N N . ARG A 1 89 ? -3.160 -6.199 30.875 1.00 33.88 90 ARG A N 1
ATOM 1280 C CA . ARG A 1 89 ? -3.084 -4.909 30.199 1.00 30.67 90 ARG A CA 1
ATOM 1281 C C . ARG A 1 89 ? -1.674 -4.708 29.659 1.00 28.69 90 ARG A C 1
ATOM 1282 O O . ARG A 1 89 ? -0.691 -5.038 30.330 1.00 31.66 90 ARG A O 1
ATOM 1286 N N . ILE A 1 90 ? -1.573 -4.149 28.458 1.00 26.48 91 ILE A N 1
ATOM 1287 C CA . ILE A 1 90 ? -0.285 -3.918 27.811 1.00 25.39 91 ILE A CA 1
ATOM 1288 C C . ILE A 1 90 ? -0.028 -2.423 27.706 1.00 24.35 91 ILE A C 1
ATOM 1289 O O . ILE A 1 90 ? -0.946 -1.636 27.457 1.00 24.07 91 ILE A O 1
ATOM 1305 N N . ASN A 1 91 ? 1.232 -2.034 27.898 1.00 24.01 92 ASN A N 1
ATOM 1306 C CA . ASN A 1 91 ? 1.661 -0.644 27.805 1.00 23.51 92 ASN A CA 1
ATOM 1307 C C . ASN A 1 91 ? 2.262 -0.425 26.419 1.00 22.99 92 ASN A C 1
ATOM 1308 O O . ASN A 1 91 ? 3.360 -0.913 26.133 1.00 23.25 92 ASN A O 1
ATOM 1319 N N . ILE A 1 92 ? 1.576 0.348 25.574 1.00 22.82 93 ILE A N 1
ATOM 1320 C CA . ILE A 1 92 ? 1.955 0.502 24.172 1.00 22.74 93 ILE A CA 1
ATOM 1321 C C . ILE A 1 92 ? 2.611 1.854 23.922 1.00 21.52 93 ILE A C 1
ATOM 1322 O O . ILE A 1 92 ? 2.205 2.876 24.492 1.00 21.99 93 ILE A O 1
ATOM 1338 N N . THR A 1 93 ? 3.626 1.857 23.062 1.00 21.19 94 THR A N 1
ATO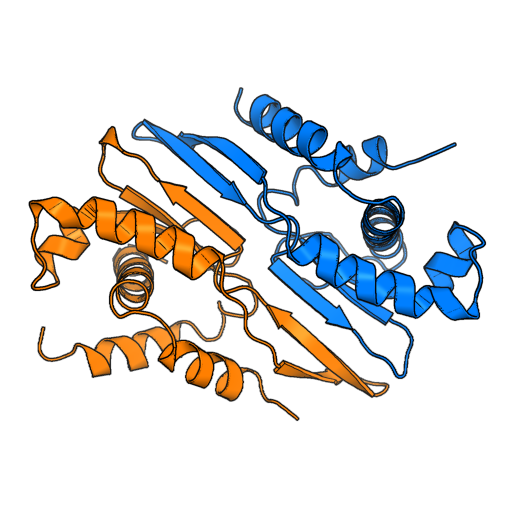M 1339 C CA . THR A 1 93 ? 4.145 3.079 22.458 1.00 21.66 94 THR A CA 1
ATOM 1340 C C . THR A 1 93 ? 4.048 2.953 20.942 1.00 20.62 94 THR A C 1
ATOM 1341 O O . THR A 1 93 ? 4.469 1.940 20.371 1.00 20.51 94 THR A O 1
ATOM 1352 N N . SER A 1 94 ? 3.507 3.985 20.290 1.00 19.57 95 SER A N 1
ATOM 1353 C CA . SER A 1 94 ? 3.246 3.959 18.857 1.00 19.78 95 SER A CA 1
ATOM 1354 C C . SER A 1 94 ? 3.830 5.191 18.189 1.00 19.86 95 SER A C 1
ATOM 1355 O O . SER A 1 94 ? 3.955 6.248 18.808 1.00 20.49 95 SER A O 1
ATOM 1363 N N . ARG A 1 95 ? 4.195 5.034 16.919 1.00 17.56 96 ARG A N 1
ATOM 1364 C CA . ARG A 1 95 ? 4.463 6.155 16.041 1.00 18.30 96 ARG A CA 1
ATOM 1365 C C . ARG A 1 95 ? 3.158 6.724 15.486 1.00 18.57 96 ARG A C 1
ATOM 1366 O O . ARG A 1 95 ? 2.097 6.101 15.568 1.00 19.28 96 ARG A O 1
ATOM 1387 N N . TRP A 1 96 ? 3.251 7.928 14.915 1.00 19.07 97 TRP A N 1
ATOM 1388 C CA . TRP A 1 96 ? 2.178 8.446 14.069 1.00 18.67 97 TRP A CA 1
ATOM 1389 C C . TRP A 1 96 ? 2.253 7.842 12.669 1.00 18.49 97 TRP A C 1
ATOM 1390 O O . TRP A 1 96 ? 1.231 7.438 12.103 1.00 18.81 97 TRP A O 1
ATOM 1411 N N . VAL A 1 97 ? 3.458 7.768 12.110 1.00 17.06 98 VAL A N 1
ATOM 1412 C CA . VAL A 1 97 ? 3.705 7.243 10.775 1.00 18.11 98 VAL A CA 1
ATOM 1413 C C . VAL A 1 97 ? 4.859 6.244 10.857 1.00 18.38 98 VAL A C 1
ATOM 1414 O O . VAL A 1 97 ? 5.809 6.438 11.622 1.00 20.61 98 VAL A O 1
ATOM 1427 N N . SER A 1 98 ? 4.756 5.159 10.093 1.00 17.53 99 SER A N 1
ATOM 1428 C CA . SER A 1 98 ? 5.802 4.149 10.045 1.00 18.86 99 SER A CA 1
ATOM 1429 C C . SER A 1 98 ? 6.845 4.429 8.974 1.00 18.47 99 SER A C 1
ATOM 1430 O O . SER A 1 98 ? 7.941 3.845 9.022 1.00 19.18 99 SER A O 1
ATOM 1438 N N . GLN A 1 99 ? 6.533 5.295 8.012 1.00 18.21 100 GLN A N 1
ATOM 1439 C CA . GLN A 1 99 ? 7.342 5.478 6.819 1.00 19.34 100 GLN A CA 1
ATOM 1440 C C . GLN A 1 99 ? 7.021 6.837 6.229 1.00 18.27 100 GLN A C 1
ATOM 1441 O O . GLN A 1 99 ? 5.855 7.239 6.205 1.00 19.62 100 GLN A O 1
ATOM 1455 N N . ILE A 1 100 ? 8.052 7.514 5.722 1.00 19.12 101 ILE A N 1
ATOM 1456 C CA . ILE A 1 100 ? 7.893 8.766 4.988 1.00 19.39 101 ILE A CA 1
ATOM 1457 C C . ILE A 1 100 ? 8.765 8.709 3.742 1.00 22.05 101 ILE A C 1
ATOM 1458 O O . ILE A 1 100 ? 9.692 7.904 3.637 1.00 22.87 101 ILE A O 1
ATOM 1474 N N . GLY A 1 101 ? 8.473 9.592 2.800 1.00 21.35 102 GLY A N 1
ATOM 1475 C CA . GLY A 1 101 ? 9.265 9.672 1.589 1.00 21.03 102 GLY A CA 1
ATOM 1476 C C . GLY A 1 101 ? 9.054 11.002 0.912 1.00 21.29 102 GLY A C 1
ATOM 1477 O O . GLY A 1 101 ? 8.018 11.649 1.081 1.00 21.74 102 GLY A O 1
ATOM 1481 N N . TYR A 1 102 ? 10.045 11.402 0.128 1.00 20.87 103 TYR A N 1
ATOM 1482 C CA . TYR A 1 102 ? 9.921 12.633 -0.636 1.00 21.29 103 TYR A CA 1
ATOM 1483 C C . TYR A 1 102 ? 10.540 12.470 -2.011 1.00 22.43 103 TYR A C 1
ATOM 1484 O O . TYR A 1 102 ? 11.554 11.781 -2.183 1.00 22.71 103 TYR A O 1
ATOM 1502 N N . MET A 1 103 ? 9.927 13.152 -2.981 1.00 24.12 104 MET A N 1
ATOM 1503 C CA A MET A 1 103 ? 10.393 13.193 -4.366 0.58 26.83 104 MET A CA 1
ATOM 1504 C CA B MET A 1 103 ? 10.403 13.192 -4.365 0.42 26.85 104 MET A CA 1
ATOM 1505 C C . MET A 1 103 ? 10.624 14.652 -4.752 1.00 28.14 104 MET A C 1
ATOM 1506 O O . MET A 1 103 ? 9.668 15.379 -5.049 1.00 28.14 104 MET A O 1
ATOM 1532 N N . ASP A 1 104 ? 11.886 15.068 -4.776 1.00 28.10 105 ASP A N 1
ATOM 1533 C CA . ASP A 1 104 ? 12.207 16.457 -5.076 1.00 30.09 105 ASP A CA 1
ATOM 1534 C C . ASP A 1 104 ? 11.729 16.863 -6.464 1.00 32.67 105 ASP A C 1
ATOM 1535 O O . ASP A 1 104 ? 11.308 18.009 -6.669 1.00 36.35 105 ASP A O 1
ATOM 1544 N N . ASP A 1 105 ? 11.844 15.966 -7.446 1.00 30.15 106 ASP A N 1
ATOM 1545 C CA . ASP A 1 105 ? 11.590 16.355 -8.830 1.00 31.74 106 ASP A CA 1
ATOM 1546 C C . ASP A 1 105 ? 10.110 16.618 -9.108 1.00 30.94 106 ASP A C 1
ATOM 1547 O O . ASP A 1 105 ? 9.795 17.341 -10.062 1.00 32.36 106 ASP A O 1
ATOM 1556 N N . THR A 1 106 ? 9.202 16.031 -8.327 1.00 29.56 107 THR A N 1
ATOM 1557 C CA . THR A 1 106 ? 7.769 16.228 -8.510 1.00 30.53 107 THR A CA 1
ATOM 1558 C C . THR A 1 106 ? 7.098 16.979 -7.366 1.00 29.93 107 THR A C 1
ATOM 1559 O O . THR A 1 106 ? 5.871 17.135 -7.385 1.00 30.55 107 THR A O 1
ATOM 1570 N N . ALA A 1 107 ? 7.854 17.439 -6.375 1.00 28.69 108 ALA A N 1
ATOM 1571 C CA . ALA A 1 107 ? 7.296 18.169 -5.236 1.00 27.58 108 ALA A CA 1
ATOM 1572 C C . ALA A 1 107 ? 6.155 17.391 -4.588 1.00 26.90 108 ALA A C 1
ATOM 1573 O O . ALA A 1 107 ? 5.065 17.921 -4.357 1.00 28.49 108 ALA A O 1
ATOM 1580 N N . THR A 1 108 ? 6.425 16.124 -4.284 1.00 25.36 109 THR A N 1
ATOM 1581 C CA . THR A 1 108 ? 5.474 15.248 -3.616 1.00 25.98 109 THR A CA 1
ATOM 1582 C C . THR A 1 108 ? 6.154 14.554 -2.447 1.00 23.93 109 THR A C 1
ATOM 1583 O O . THR A 1 108 ? 7.372 14.328 -2.455 1.00 23.88 109 THR A O 1
ATOM 1594 N N . VAL A 1 109 ? 5.357 14.226 -1.434 1.00 22.06 110 VAL A N 1
ATOM 1595 C CA . VAL A 1 109 ? 5.796 13.420 -0.306 1.00 22.19 110 VAL A CA 1
ATOM 1596 C C . VAL A 1 109 ? 4.846 12.229 -0.171 1.00 21.81 110 VAL A C 1
ATOM 1597 O O . VAL A 1 109 ? 3.786 12.171 -0.798 1.00 22.92 110 VAL A O 1
ATOM 1610 N N . GLU A 1 110 ? 5.257 11.259 0.642 1.00 23.42 111 GLU A N 1
ATOM 1611 C CA . GLU A 1 110 ? 4.508 10.030 0.857 1.00 26.16 111 GLU A CA 1
ATOM 1612 C C . GLU A 1 110 ? 4.590 9.677 2.334 1.00 26.28 111 GLU A C 1
ATOM 1613 O O . GLU A 1 110 ? 5.656 9.794 2.937 1.00 29.12 111 GLU A O 1
ATOM 1625 N N . ILE A 1 111 ? 3.492 9.189 2.905 1.00 22.47 112 ILE A N 1
ATOM 1626 C CA . ILE A 1 111 ? 3.501 8.737 4.289 1.00 21.59 112 ILE A CA 1
ATOM 1627 C C . ILE A 1 111 ? 2.675 7.464 4.407 1.00 19.74 112 ILE A C 1
ATOM 1628 O O . ILE A 1 111 ? 1.769 7.216 3.608 1.00 20.59 112 ILE A O 1
ATOM 1644 N N . ILE A 1 112 ? 3.007 6.645 5.396 1.00 20.12 113 ILE A N 1
ATOM 1645 C CA . ILE A 1 112 ? 2.150 5.548 5.826 1.00 19.61 113 ILE A CA 1
ATOM 1646 C C . ILE A 1 112 ? 1.828 5.743 7.300 1.00 19.00 113 ILE A C 1
ATOM 1647 O O . ILE A 1 112 ? 2.739 5.867 8.122 1.00 19.45 113 ILE A O 1
ATOM 1663 N N . PHE A 1 113 ? 0.545 5.752 7.638 1.00 19.00 114 PHE A N 1
ATOM 1664 C CA . PHE A 1 113 ? 0.161 5.861 9.037 1.00 17.01 114 PHE A CA 1
ATOM 1665 C C . PHE A 1 113 ? 0.429 4.562 9.781 1.00 18.56 114 PHE A C 1
ATOM 1666 O O . PHE A 1 113 ? 0.263 3.465 9.239 1.00 19.58 114 PHE A O 1
ATOM 1683 N N . ALA A 1 114 ? 0.829 4.699 11.044 1.00 17.68 115 ALA A N 1
ATOM 1684 C CA . ALA A 1 114 ? 1.004 3.553 11.914 1.00 17.32 115 ALA A CA 1
ATOM 1685 C C . ALA A 1 114 ? 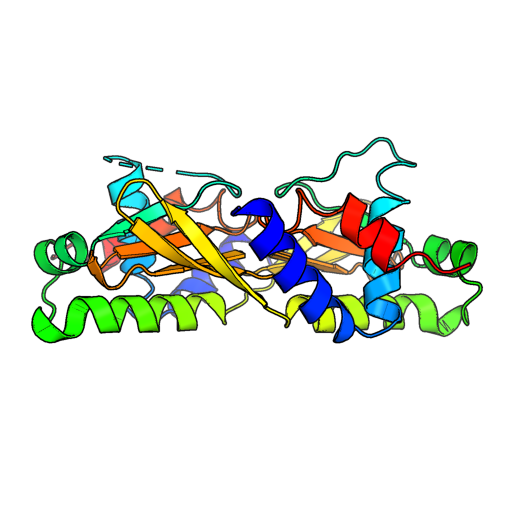-0.345 2.902 12.208 1.00 17.04 115 ALA A C 1
ATOM 1686 O O . ALA A 1 114 ? -1.383 3.571 12.206 1.00 18.43 115 ALA A O 1
ATOM 1693 N N . PRO A 1 115 ? -0.360 1.596 12.484 1.00 20.26 116 PRO A N 1
ATOM 1694 C CA . PRO A 1 115 ? -1.667 0.918 12.616 1.00 19.84 116 PRO A CA 1
ATOM 1695 C C . PRO A 1 115 ? -2.520 1.414 13.770 1.00 19.94 116 PRO A C 1
ATOM 1696 O O . PRO A 1 115 ? -3.750 1.366 13.672 1.00 21.00 116 PRO A O 1
ATOM 1707 N N . ALA A 1 116 ? -1.930 1.917 14.851 1.00 19.81 117 ALA A N 1
ATOM 1708 C CA . ALA A 1 116 ? -2.749 2.423 15.948 1.00 22.14 117 ALA A CA 1
ATOM 1709 C C . ALA A 1 116 ? -3.511 3.683 15.557 1.00 20.95 117 ALA A C 1
ATOM 1710 O O . ALA A 1 116 ? -4.583 3.962 16.123 1.00 21.58 117 ALA A O 1
ATOM 1717 N N . VAL A 1 117 ? -2.976 4.451 14.613 1.00 20.07 118 VAL A N 1
ATOM 1718 C CA . VAL A 1 117 ? -3.572 5.719 14.214 1.00 21.73 118 VAL A CA 1
ATOM 1719 C C . VAL A 1 117 ? -4.657 5.528 13.159 1.00 20.89 118 VAL A C 1
ATOM 1720 O O . VAL A 1 117 ? -5.639 6.282 13.138 1.00 21.75 118 VAL A O 1
ATOM 1733 N N . VAL A 1 118 ? -4.504 4.515 12.304 1.00 20.94 119 VAL A N 1
ATOM 1734 C CA . VAL A 1 118 ? -5.433 4.319 11.190 1.00 21.98 119 VAL A CA 1
ATOM 1735 C C . VAL A 1 118 ? -6.900 4.405 11.620 1.00 23.63 119 VAL A C 1
ATOM 1736 O O . VAL A 1 118 ? -7.680 5.089 10.940 1.00 23.75 119 VAL A O 1
ATOM 1749 N N . PRO A 1 119 ? -7.347 3.737 12.690 1.00 24.79 120 PRO A N 1
ATOM 1750 C CA . PRO A 1 119 ? -8.783 3.782 13.031 1.00 25.16 120 PRO A CA 1
ATOM 1751 C C . PRO A 1 119 ? -9.245 5.128 13.550 1.00 26.07 120 PRO A C 1
ATOM 1752 O O . PRO A 1 119 ? -10.458 5.359 13.624 1.00 27.24 120 PRO A O 1
ATOM 1763 N N . LEU A 1 120 ? -8.324 6.019 13.901 1.00 23.88 121 LEU A N 1
ATOM 1764 C CA . LEU A 1 120 ? -8.657 7.343 14.410 1.00 25.35 121 LEU A CA 1
ATOM 1765 C C . LEU A 1 120 ? -8.419 8.445 13.384 1.00 23.48 121 LEU A C 1
ATOM 1766 O O . LEU A 1 120 ? -8.417 9.622 13.749 1.00 22.61 121 LEU A O 1
ATOM 1782 N N . ILE A 1 121 ? -8.237 8.101 12.107 1.00 24.40 122 ILE A N 1
ATOM 1783 C CA . ILE A 1 121 ? -7.938 9.121 11.105 1.00 27.02 122 ILE A CA 1
ATOM 1784 C C . ILE A 1 121 ? -9.096 10.112 10.973 1.00 23.99 122 ILE A C 1
ATOM 1785 O O . ILE A 1 121 ? -8.871 11.314 10.805 1.00 23.90 122 ILE A O 1
ATOM 1801 N N . THR A 1 122 ? -10.344 9.639 11.047 1.00 25.24 123 THR A N 1
ATOM 1802 C CA . THR A 1 122 ? -11.455 10.579 10.938 1.00 26.05 123 THR A CA 1
ATOM 1803 C C . THR A 1 122 ? -11.500 11.517 12.137 1.00 24.76 123 THR A C 1
ATOM 1804 O O . THR A 1 122 ? -11.890 12.684 11.994 1.00 25.04 123 THR A O 1
ATOM 1815 N N . ARG A 1 123 ? -11.111 11.033 13.320 1.00 24.34 124 ARG A N 1
ATOM 1816 C CA . ARG A 1 123 ? -11.018 11.913 14.480 1.00 26.31 124 ARG A CA 1
ATOM 1817 C C . ARG A 1 123 ? -9.935 12.967 14.276 1.00 23.61 124 ARG A C 1
ATOM 1818 O O . ARG A 1 123 ? -10.107 14.130 14.663 1.00 23.97 124 ARG A O 1
ATOM 1839 N N . LEU A 1 124 ? -8.807 12.581 13.672 1.00 21.54 125 LEU A N 1
ATOM 1840 C CA . LEU A 1 124 ? -7.771 13.565 13.376 1.00 22.08 125 LEU A CA 1
ATOM 1841 C C . LEU A 1 124 ? -8.251 14.580 12.347 1.00 22.62 125 LEU A C 1
ATOM 1842 O O . LEU A 1 124 ? -7.926 15.766 12.446 1.00 22.52 125 LEU A O 1
ATOM 1858 N N . GLU A 1 125 ? -8.985 14.131 11.325 1.00 24.04 126 GLU A N 1
ATOM 1859 C CA . GLU A 1 125 ? -9.528 15.081 10.356 1.00 25.25 126 GLU A CA 1
ATOM 1860 C C . GLU A 1 125 ? -10.392 16.117 11.067 1.00 25.46 126 GLU A C 1
ATOM 1861 O O . GLU A 1 125 ? -10.328 17.310 10.746 1.00 26.62 126 GLU A O 1
ATOM 1873 N N . GLU A 1 126 ? -11.203 15.681 12.041 1.00 25.46 127 GLU A N 1
ATOM 1874 C CA . GLU A 1 126 ? -12.031 16.600 12.818 1.00 28.65 127 GLU A CA 1
ATOM 1875 C C . GLU A 1 126 ? -11.166 17.527 13.661 1.00 28.61 127 GLU A C 1
ATOM 1876 O O . GLU A 1 126 ? -11.375 18.746 13.685 1.00 31.41 127 GLU A O 1
ATOM 1888 N N . GLN A 1 127 ? -10.167 16.957 14.339 1.00 26.15 128 GLN A N 1
ATOM 1889 C CA . GLN A 1 127 ? -9.302 17.725 15.224 1.00 26.36 128 GLN A CA 1
ATOM 1890 C C . GLN A 1 127 ? -8.581 18.837 14.476 1.00 26.24 128 GLN A C 1
ATOM 1891 O O . GLN A 1 127 ? -8.387 19.936 15.009 1.00 28.68 128 GLN A O 1
ATOM 1905 N N . PHE A 1 128 ? -8.134 18.547 13.261 1.00 24.65 129 PHE A N 1
ATOM 1906 C CA . PHE A 1 128 ? -7.277 19.434 12.489 1.00 25.91 129 PHE A CA 1
ATOM 1907 C C . PHE A 1 128 ? -8.009 20.372 11.543 1.00 28.15 129 PHE A C 1
ATOM 1908 O O . PHE A 1 128 ? -7.403 21.343 11.081 1.00 31.62 129 PHE A O 1
ATOM 1925 N N . THR A 1 129 ? -9.270 20.109 11.209 1.00 25.71 130 THR A N 1
ATOM 1926 C CA . THR A 1 129 ? -9.970 20.992 10.290 1.00 27.45 130 THR A CA 1
ATOM 1927 C C . THR A 1 129 ? -10.209 22.345 10.939 1.00 29.79 130 THR A C 1
ATOM 1928 O O . THR A 1 129 ? -10.716 22.431 12.064 1.00 32.62 130 THR A O 1
ATOM 1939 N N . GLN A 1 130 ? -9.851 23.398 10.223 1.00 30.76 131 GLN A N 1
ATOM 1940 C CA . GLN A 1 130 ? -10.083 24.759 10.666 1.00 35.27 131 GLN A CA 1
ATOM 1941 C C . GLN A 1 130 ? -11.090 25.405 9.732 1.00 35.62 131 GLN A C 1
ATOM 1942 O O . GLN A 1 130 ? -11.202 25.039 8.558 1.00 35.85 131 GLN A O 1
ATOM 1956 N N . TYR A 1 131 ? -11.836 26.350 10.273 1.00 36.83 132 TYR A N 1
ATOM 1957 C CA . TYR A 1 131 ? -12.893 26.996 9.525 1.00 38.57 132 TYR A CA 1
ATOM 1958 C C . TYR A 1 131 ? -12.635 28.489 9.397 1.00 42.80 132 TYR A C 1
ATOM 1959 O O . TYR A 1 131 ? -13.141 29.135 8.477 1.00 47.01 132 TYR A O 1
ATOM 1977 N N . LEU B 1 3 ? 20.739 3.725 -7.359 1.00 39.00 4 LEU B N 1
ATOM 1978 C CA . LEU B 1 3 ? 19.698 3.710 -6.341 1.00 35.12 4 LEU B CA 1
ATOM 1979 C C . LEU B 1 3 ? 20.114 2.932 -5.095 1.00 30.51 4 LEU B C 1
ATOM 1980 O O . LEU B 1 3 ? 20.751 1.883 -5.187 1.00 31.60 4 LEU B O 1
ATOM 1984 N N . ILE B 1 4 ? 19.798 3.493 -3.927 1.00 26.45 5 ILE B N 1
ATOM 1985 C CA . ILE B 1 4 ? 19.935 2.781 -2.661 1.00 26.40 5 ILE B CA 1
ATOM 1986 C C . ILE B 1 4 ? 18.812 1.746 -2.592 1.00 25.40 5 ILE B C 1
ATOM 1987 O O . ILE B 1 4 ? 17.681 2.071 -2.206 1.00 25.72 5 ILE B O 1
ATOM 2003 N N . VAL B 1 5 ? 19.099 0.504 -2.983 1.00 27.63 6 VAL B N 1
ATOM 2004 C CA . VAL B 1 5 ? 18.069 -0.532 -3.011 1.00 30.02 6 VAL B CA 1
ATOM 2005 C C . VAL B 1 5 ? 17.689 -0.922 -1.588 1.00 27.10 6 VAL B C 1
ATOM 2006 O O . VAL B 1 5 ? 18.547 -1.043 -0.704 1.00 27.16 6 VAL B O 1
ATOM 2019 N N . LYS B 1 6 ? 16.395 -1.188 -1.368 1.00 25.79 7 LYS B N 1
ATOM 2020 C CA . LYS B 1 6 ? 15.916 -1.412 -0.009 1.00 24.94 7 LYS B CA 1
ATOM 2021 C C . LYS B 1 6 ? 16.590 -2.610 0.653 1.00 25.11 7 LYS B C 1
ATOM 2022 O O . LYS B 1 6 ? 16.999 -2.529 1.817 1.00 24.25 7 LYS B O 1
ATOM 2041 N N . ASP B 1 7 ? 16.657 -3.749 -0.040 1.00 27.62 8 ASP B N 1
ATOM 2042 C CA . ASP B 1 7 ? 17.211 -4.942 0.591 1.00 32.81 8 ASP B CA 1
ATOM 2043 C C . ASP B 1 7 ? 18.619 -4.676 1.106 1.00 29.99 8 ASP B C 1
ATOM 2044 O O . ASP B 1 7 ? 18.952 -5.021 2.242 1.00 28.01 8 ASP B O 1
ATOM 2053 N N . ASN B 1 8 ? 19.460 -4.039 0.285 1.00 32.61 9 ASN B N 1
ATOM 2054 C CA . ASN B 1 8 ? 20.817 -3.725 0.720 1.00 33.72 9 ASN B CA 1
ATOM 2055 C C . ASN B 1 8 ? 20.802 -2.809 1.938 1.00 30.44 9 ASN B C 1
ATOM 2056 O O . ASN B 1 8 ? 21.508 -3.050 2.923 1.00 31.04 9 ASN B O 1
ATOM 2060 N N . ALA B 1 9 ? 19.988 -1.752 1.895 1.00 27.75 10 ALA B N 1
ATOM 2061 C CA . ALA B 1 9 ? 19.953 -0.812 3.008 1.00 25.91 10 ALA B CA 1
ATOM 2062 C C . ALA B 1 9 ? 19.486 -1.491 4.291 1.00 24.61 10 ALA B C 1
ATOM 2063 O O . ALA B 1 9 ? 20.069 -1.277 5.361 1.00 24.78 10 ALA B O 1
ATOM 2070 N N . LEU B 1 10 ? 18.430 -2.307 4.213 1.00 23.03 11 LEU B N 1
ATOM 2071 C CA . LEU B 1 10 ? 17.920 -2.930 5.428 1.00 22.06 11 LEU B CA 1
ATOM 2072 C C . LEU B 1 10 ? 18.909 -3.948 5.981 1.00 22.84 11 LEU B C 1
ATOM 2073 O O . LEU B 1 10 ? 19.170 -3.978 7.189 1.00 22.19 11 LEU B O 1
ATOM 2089 N N . MET B 1 11 ? 19.472 -4.790 5.116 1.00 23.22 12 MET B N 1
ATOM 2090 C CA . MET B 1 11 ? 20.398 -5.805 5.610 1.00 23.96 12 MET B CA 1
ATOM 2091 C C . MET B 1 11 ? 21.651 -5.155 6.188 1.00 24.01 12 MET B C 1
ATOM 2092 O O . MET B 1 11 ? 22.167 -5.603 7.218 1.00 23.45 12 MET B O 1
ATOM 2106 N N . ASN B 1 12 ? 22.152 -4.090 5.554 1.00 25.36 13 ASN B N 1
ATOM 2107 C CA . ASN B 1 12 ? 23.275 -3.365 6.142 1.00 27.01 13 ASN B CA 1
ATOM 2108 C C . ASN B 1 12 ? 22.873 -2.723 7.464 1.00 24.63 13 ASN B C 1
ATOM 2109 O O . ASN B 1 12 ? 23.649 -2.724 8.426 1.00 25.59 13 ASN B O 1
ATOM 2120 N N . ALA B 1 13 ? 21.660 -2.179 7.540 1.00 23.07 14 ALA B N 1
ATOM 2121 C CA . ALA B 1 13 ? 21.214 -1.604 8.802 1.00 23.10 14 ALA B CA 1
ATOM 2122 C C . ALA B 1 13 ? 21.105 -2.670 9.880 1.00 24.01 14 ALA B C 1
ATOM 2123 O O . ALA B 1 13 ? 21.302 -2.376 11.065 1.00 24.73 14 ALA B O 1
ATOM 2130 N N . SER B 1 14 ? 20.808 -3.917 9.495 1.00 22.29 15 SER B N 1
ATOM 2131 C CA . SER B 1 14 ? 20.680 -4.976 10.491 1.00 22.88 15 SER B CA 1
ATOM 2132 C C . SER B 1 14 ? 21.999 -5.205 11.223 1.00 24.54 15 SER B C 1
ATOM 2133 O O . SER B 1 14 ? 22.000 -5.641 12.380 1.00 24.92 15 SER B O 1
ATOM 2141 N N . TYR B 1 15 ? 23.129 -4.927 10.569 1.00 25.86 16 TYR B N 1
ATOM 2142 C CA . TYR B 1 15 ? 24.423 -5.103 11.215 1.00 29.17 16 TYR B CA 1
ATOM 2143 C C . TYR B 1 15 ? 24.586 -4.187 12.420 1.00 31.10 16 TYR B C 1
ATOM 2144 O O . TYR B 1 15 ? 25.426 -4.463 13.288 1.00 35.57 16 TYR B O 1
ATOM 2162 N N . ASN B 1 16 ? 23.828 -3.093 12.474 1.00 29.71 17 ASN B N 1
ATOM 2163 C CA . ASN B 1 16 ? 23.938 -2.081 13.515 1.00 34.29 17 ASN B CA 1
ATOM 2164 C C . ASN B 1 16 ? 23.139 -2.404 14.768 1.00 29.06 17 ASN B C 1
ATOM 2165 O O . ASN B 1 16 ? 23.321 -1.735 15.790 1.00 29.07 17 ASN B O 1
ATOM 2176 N N . LEU B 1 17 ? 22.218 -3.360 14.697 1.00 25.73 18 LEU B N 1
ATOM 2177 C CA . LEU B 1 17 ? 21.413 -3.734 15.851 1.00 25.25 18 LEU B CA 1
ATOM 2178 C C . LEU B 1 17 ? 22.272 -4.384 16.925 1.00 26.15 18 LEU B C 1
ATOM 2179 O O . LEU B 1 17 ? 23.245 -5.087 16.625 1.00 28.82 18 LEU B O 1
ATOM 2195 N N . ALA B 1 18 ? 21.947 -4.109 18.187 1.00 24.63 19 ALA B N 1
ATOM 2196 C CA . ALA B 1 18 ? 22.538 -4.888 19.262 1.00 25.69 19 ALA B CA 1
ATOM 2197 C C . ALA B 1 18 ? 22.058 -6.336 19.161 1.00 25.34 19 ALA B C 1
ATOM 2198 O O . ALA B 1 18 ? 20.993 -6.628 18.605 1.00 23.72 19 ALA B O 1
ATOM 2205 N N . LEU B 1 19 ? 22.848 -7.250 19.725 1.00 25.37 20 LEU B N 1
ATOM 2206 C CA . LEU B 1 19 ? 22.495 -8.666 19.649 1.00 25.18 20 LEU B CA 1
ATOM 2207 C C . LEU B 1 19 ? 21.104 -8.924 20.227 1.00 26.00 20 LEU B C 1
ATOM 2208 O O . LEU B 1 19 ? 20.330 -9.719 19.678 1.00 24.28 20 LEU B O 1
ATOM 2224 N N . VAL B 1 20 ? 20.762 -8.261 21.336 1.00 24.86 21 VAL B N 1
ATOM 2225 C CA . VAL B 1 20 ? 19.463 -8.505 21.950 1.00 24.87 21 VAL B CA 1
ATOM 2226 C C . VAL B 1 20 ? 18.339 -8.073 21.017 1.00 21.90 21 VAL B C 1
ATOM 2227 O O . VAL B 1 20 ? 17.284 -8.713 20.976 1.00 22.31 21 VAL B O 1
ATOM 2240 N N . GLU B 1 21 ? 18.546 -7.005 20.235 1.00 21.12 22 GLU B N 1
A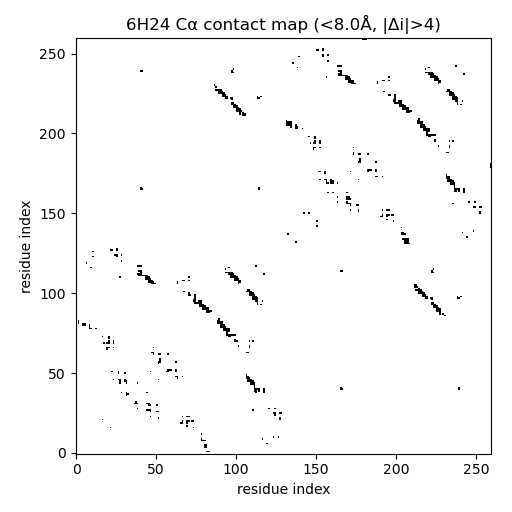TOM 2241 C CA . GLU B 1 21 ? 17.522 -6.565 19.288 1.00 21.41 22 GLU B CA 1
ATOM 2242 C C . GLU B 1 21 ? 17.366 -7.571 18.159 1.00 21.47 22 GLU B C 1
ATOM 2243 O O . GLU B 1 21 ? 16.245 -7.875 17.723 1.00 20.65 22 GLU B O 1
ATOM 2255 N N . GLN B 1 22 ? 18.491 -8.035 17.637 1.00 23.31 23 GLN B N 1
ATOM 2256 C CA A GLN B 1 22 ? 18.465 -9.077 16.617 0.50 23.05 23 GLN B CA 1
ATOM 2257 C CA B GLN B 1 22 ? 18.477 -9.079 16.625 0.50 23.16 23 GLN B CA 1
ATOM 2258 C C . GLN B 1 22 ? 17.724 -10.310 17.120 1.00 23.92 23 GLN B C 1
ATOM 2259 O O . GLN B 1 22 ? 16.913 -10.893 16.386 1.00 23.62 23 GLN B O 1
ATOM 2285 N N . ARG B 1 23 ? 17.966 -10.707 18.370 1.00 23.66 24 ARG B N 1
ATOM 2286 C CA . ARG B 1 23 ? 17.310 -11.886 18.921 1.00 24.30 24 ARG B CA 1
ATOM 2287 C C . ARG B 1 23 ? 15.833 -11.632 19.202 1.00 24.03 24 ARG B C 1
ATOM 2288 O O . ARG B 1 23 ? 15.009 -12.544 19.064 1.00 24.29 24 ARG B O 1
ATOM 2309 N N . LEU B 1 24 ? 15.486 -10.415 19.625 1.00 22.18 25 LEU B N 1
ATOM 2310 C CA . LEU B 1 24 ? 14.079 -10.045 19.768 1.00 20.93 25 LEU B CA 1
ATOM 2311 C C . LEU B 1 24 ? 13.335 -10.276 18.463 1.00 23.46 25 LEU B C 1
ATOM 2312 O O . LEU B 1 24 ? 12.274 -10.901 18.440 1.00 22.66 25 LEU B O 1
ATOM 2328 N N . ILE B 1 25 ? 13.899 -9.788 17.358 1.00 22.35 26 ILE B N 1
ATOM 2329 C CA . ILE B 1 25 ? 13.256 -9.951 16.058 1.00 21.70 26 ILE B CA 1
ATOM 2330 C C . ILE B 1 25 ? 13.140 -11.428 15.705 1.00 21.98 26 ILE B C 1
ATOM 2331 O O . ILE B 1 25 ? 12.077 -11.906 15.287 1.00 21.70 26 ILE B O 1
ATOM 2347 N N . LEU B 1 26 ? 14.227 -12.176 15.873 1.00 21.11 27 LEU B N 1
ATOM 2348 C CA . LEU B 1 26 ? 14.191 -13.598 15.544 1.00 21.90 27 LEU B CA 1
ATOM 2349 C C . LEU B 1 26 ? 13.136 -14.328 16.371 1.00 24.88 27 LEU B C 1
ATOM 2350 O O . LEU B 1 26 ? 12.399 -15.171 15.845 1.00 26.62 27 LEU B O 1
ATOM 2366 N N . LEU B 1 27 ? 13.051 -14.026 17.667 1.00 24.46 28 LEU B N 1
ATOM 2367 C CA . LEU B 1 27 ? 12.081 -14.711 18.515 1.00 25.64 28 LEU B CA 1
ATOM 2368 C C . LEU B 1 27 ? 10.656 -14.373 18.093 1.00 26.05 28 LEU B C 1
ATOM 2369 O O . LEU B 1 27 ? 9.784 -15.2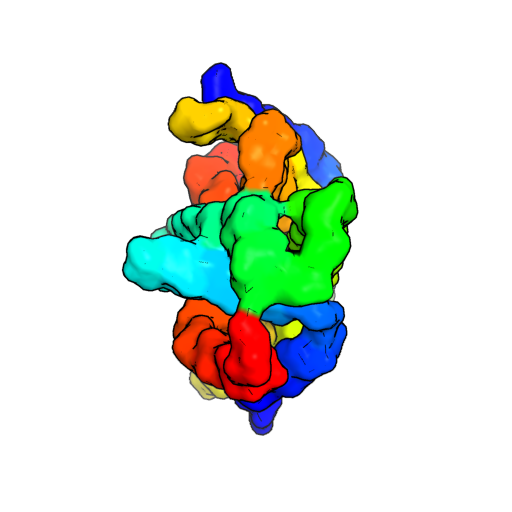52 18.081 1.00 26.42 28 LEU B O 1
ATOM 2385 N N . ALA B 1 28 ? 10.403 -13.111 17.726 1.00 23.87 29 ALA B N 1
ATOM 2386 C CA . ALA B 1 28 ? 9.077 -12.734 17.243 1.00 23.48 29 ALA B CA 1
ATOM 2387 C C . ALA B 1 28 ? 8.691 -13.562 16.026 1.00 25.73 29 ALA B C 1
ATOM 2388 O O . ALA B 1 28 ? 7.561 -14.063 15.930 1.00 26.76 29 ALA B O 1
ATOM 2395 N N . ILE B 1 29 ? 9.628 -13.726 15.092 1.00 26.48 30 ILE B N 1
ATOM 2396 C CA . ILE B 1 29 ? 9.375 -14.520 13.895 1.00 29.01 30 ILE B CA 1
ATOM 2397 C C . ILE B 1 29 ? 9.126 -15.974 14.275 1.00 31.46 30 ILE B C 1
ATOM 2398 O O . ILE B 1 29 ? 8.192 -16.615 13.777 1.00 34.48 30 ILE B O 1
ATOM 2414 N N . ILE B 1 30 ? 9.968 -16.519 15.164 1.00 31.23 31 ILE B N 1
ATOM 2415 C CA . ILE B 1 30 ? 9.852 -17.920 15.566 1.00 33.94 31 ILE B CA 1
ATOM 2416 C C . ILE B 1 30 ? 8.501 -18.180 16.223 1.00 37.57 31 ILE B C 1
ATOM 2417 O O . ILE B 1 30 ? 7.777 -19.110 15.846 1.00 42.61 31 ILE B O 1
ATOM 2433 N N . GLU B 1 31 ? 8.152 -17.379 17.236 1.00 33.63 32 GLU B N 1
ATOM 2434 C CA . GLU B 1 31 ? 6.905 -17.608 17.961 1.00 34.07 32 GLU B CA 1
ATOM 2435 C C . GLU B 1 31 ? 5.695 -17.413 17.061 1.00 38.75 32 GLU B C 1
ATOM 2436 O O . GLU B 1 31 ? 4.657 -18.052 17.267 1.00 43.32 32 GLU B O 1
ATOM 2440 N N . ALA B 1 32 ? 5.804 -16.536 16.060 1.00 37.78 33 ALA B N 1
ATOM 2441 C CA . ALA B 1 32 ? 4.737 -16.402 15.075 1.00 41.16 33 ALA B CA 1
ATOM 2442 C C . ALA B 1 32 ? 4.548 -17.704 14.308 1.00 49.39 33 ALA B C 1
ATOM 2443 O O . ALA B 1 32 ? 3.437 -18.246 14.241 1.00 55.76 33 ALA B O 1
ATOM 2450 N N . ARG B 1 33 ? 5.628 -18.226 13.725 1.00 48.70 34 ARG B N 1
ATOM 2451 C CA . ARG B 1 33 ? 5.555 -19.496 13.014 1.00 48.19 34 ARG B CA 1
ATOM 2452 C C . ARG B 1 33 ? 4.965 -20.588 13.900 1.00 50.48 34 ARG B C 1
ATOM 2453 O O . ARG B 1 33 ? 4.104 -21.361 13.467 1.00 51.90 34 ARG B O 1
ATOM 2457 N N . GLU B 1 34 ? 5.419 -20.665 15.147 1.00 50.62 35 GLU B N 1
ATOM 2458 C CA . GLU B 1 34 ? 4.987 -21.724 16.053 1.00 50.88 35 GLU B CA 1
ATOM 2459 C C . GLU B 1 34 ? 3.490 -21.629 16.344 1.00 51.59 35 GLU B C 1
ATOM 2460 O O . GLU B 1 34 ? 2.804 -20.729 15.853 1.00 50.38 35 GLU B O 1
ATOM 2464 N N . ILE B 1 39 ? 2.476 -12.679 9.686 1.00 37.41 40 ILE B N 1
ATOM 2465 C CA . ILE B 1 39 ? 3.307 -11.514 9.973 1.00 32.86 40 ILE B CA 1
ATOM 2466 C C . ILE B 1 39 ? 2.942 -10.410 8.994 1.00 30.40 40 ILE B C 1
ATOM 2467 O O . ILE B 1 39 ? 3.087 -10.571 7.785 1.00 32.65 40 ILE B O 1
ATOM 2483 N N . ASN B 1 40 ? 2.478 -9.278 9.518 1.00 26.28 41 ASN B N 1
ATOM 2484 C CA . ASN B 1 40 ? 2.013 -8.181 8.680 1.00 26.30 41 ASN B CA 1
ATOM 2485 C C . ASN B 1 40 ? 2.201 -6.867 9.426 1.00 25.49 41 ASN B C 1
ATOM 2486 O O . ASN B 1 40 ? 2.665 -6.834 10.567 1.00 26.15 41 ASN B O 1
ATOM 2497 N N . ALA B 1 41 ? 1.830 -5.773 8.772 1.00 26.01 42 ALA B N 1
ATOM 2498 C CA . ALA B 1 41 ? 2.068 -4.444 9.318 1.00 26.56 42 ALA B CA 1
ATOM 2499 C C . ALA B 1 41 ? 0.980 -3.986 10.281 1.00 26.92 42 ALA B C 1
ATOM 2500 O O . ALA B 1 41 ? 1.035 -2.843 10.749 1.00 28.18 42 ALA B O 1
ATOM 2507 N N . ASN B 1 42 ? 0.009 -4.841 10.595 1.00 25.84 43 ASN B N 1
ATOM 2508 C CA . ASN B 1 42 ? -1.086 -4.488 11.487 1.00 27.41 43 ASN B CA 1
ATOM 2509 C C . ASN B 1 42 ? -1.054 -5.207 12.828 1.00 27.97 43 ASN B C 1
ATOM 2510 O O . ASN B 1 42 ? -1.482 -4.630 13.828 1.00 30.97 43 ASN B O 1
ATOM 2521 N N . ASP B 1 43 ? -0.585 -6.463 12.877 1.00 25.43 44 ASP B N 1
ATOM 2522 C CA . ASP B 1 43 ? -0.837 -7.305 14.046 1.00 26.43 44 ASP B CA 1
ATOM 2523 C C . ASP B 1 43 ? 0.386 -7.418 14.940 1.00 26.46 44 ASP B C 1
ATOM 2524 O O . ASP B 1 43 ? 1.469 -7.762 14.451 1.00 26.83 44 ASP B O 1
ATOM 2533 N N . PRO B 1 44 ? 0.251 -7.185 16.246 1.00 27.95 45 PRO B N 1
ATOM 2534 C CA . PRO B 1 44 ? 1.404 -7.348 17.139 1.00 27.21 45 PRO B CA 1
ATOM 2535 C C . PRO B 1 44 ? 1.860 -8.794 17.249 1.00 26.51 45 PRO B C 1
ATOM 2536 O O . PRO B 1 44 ? 1.058 -9.733 17.222 1.00 28.89 45 PRO B O 1
ATOM 2547 N N . LEU B 1 45 ? 3.173 -8.949 17.408 1.00 23.77 46 LEU B N 1
ATOM 2548 C CA . LEU B 1 45 ? 3.821 -10.238 17.625 1.00 25.91 46 LEU B CA 1
ATOM 2549 C C . LEU B 1 45 ? 4.377 -10.278 19.041 1.00 24.31 46 LEU B C 1
ATOM 2550 O O . LEU B 1 45 ? 5.098 -9.359 19.450 1.00 24.74 46 LEU B O 1
ATOM 2566 N N . THR B 1 46 ? 4.068 -11.351 19.765 1.00 26.01 47 THR B N 1
ATOM 2567 C CA . THR B 1 46 ? 4.460 -11.512 21.154 1.00 26.11 47 THR B CA 1
ATOM 2568 C C . THR B 1 46 ? 5.811 -12.205 21.259 1.00 26.15 47 THR B C 1
ATOM 2569 O O . THR B 1 46 ? 6.119 -13.114 20.482 1.00 26.45 47 THR B O 1
ATOM 2580 N N . VAL B 1 47 ? 6.628 -11.755 22.210 1.00 25.90 48 VAL B N 1
ATOM 2581 C CA . VAL B 1 47 ? 7.847 -12.455 22.597 1.00 26.84 48 VAL B CA 1
ATOM 2582 C C . VAL B 1 47 ? 7.821 -12.607 24.112 1.00 26.12 48 VAL B C 1
ATOM 2583 O O . VAL B 1 47 ? 7.696 -11.613 24.838 1.00 26.47 48 VAL B O 1
ATOM 2596 N N . HIS B 1 48 ? 7.966 -13.840 24.584 1.00 25.47 49 HIS B N 1
ATOM 2597 C CA . HIS B 1 48 ? 8.007 -14.131 26.008 1.00 25.43 49 HIS B CA 1
ATOM 2598 C C . HIS B 1 48 ? 9.463 -14.129 26.455 1.00 25.05 49 HIS B C 1
ATOM 2599 O O . HIS B 1 48 ? 10.319 -14.727 25.794 1.00 24.86 49 HIS B O 1
ATOM 2613 N N . ALA B 1 49 ? 9.746 -13.469 27.579 1.00 24.43 50 ALA B N 1
ATOM 2614 C CA . ALA B 1 49 ? 11.084 -13.574 28.144 1.00 23.20 50 ALA B CA 1
ATOM 2615 C C . ALA B 1 49 ? 11.462 -15.027 28.406 1.00 24.23 50 ALA B C 1
ATOM 2616 O O . ALA B 1 49 ? 12.635 -15.389 28.269 1.00 23.24 50 ALA B O 1
ATOM 2623 N N . SER B 1 50 ? 10.494 -15.879 28.765 1.00 23.97 51 SER B N 1
ATOM 2624 C CA . SER B 1 50 ? 10.829 -17.286 28.983 1.00 25.52 51 SER B CA 1
ATOM 2625 C C . SER B 1 50 ? 11.378 -17.937 27.715 1.00 26.86 51 SER B C 1
ATOM 2626 O O . SER B 1 50 ? 12.222 -18.835 27.801 1.00 27.70 51 SER B O 1
ATOM 2634 N N . SER B 1 51 ? 10.896 -17.530 26.534 1.00 28.02 52 SER B N 1
ATOM 2635 C CA . SER B 1 51 ? 11.442 -18.074 25.293 1.00 29.37 52 SER B CA 1
ATOM 2636 C C . SER B 1 51 ? 12.865 -17.587 25.067 1.00 28.87 52 SER B C 1
ATOM 2637 O O . SER B 1 51 ? 13.738 -18.361 24.659 1.00 29.64 52 SER B O 1
ATOM 2645 N N . TYR B 1 52 ? 13.104 -16.299 25.326 1.00 26.75 53 TYR B N 1
ATOM 2646 C CA . TYR B 1 52 ? 14.446 -15.729 25.239 1.00 26.32 53 TYR B CA 1
ATOM 2647 C C . TYR B 1 52 ? 15.415 -16.473 26.144 1.00 26.21 53 TYR B C 1
ATOM 2648 O O . TYR B 1 52 ? 16.505 -16.872 25.716 1.00 27.52 53 TYR B O 1
ATOM 2666 N N . ILE B 1 53 ? 15.018 -16.699 27.398 1.00 25.43 54 ILE B N 1
ATOM 2667 C CA . ILE B 1 53 ? 15.861 -17.426 28.343 1.00 25.67 54 ILE B CA 1
ATOM 2668 C C . ILE B 1 53 ? 16.115 -18.848 27.863 1.00 25.72 54 ILE B C 1
ATOM 2669 O O . ILE B 1 53 ? 17.239 -19.363 27.956 1.00 26.22 54 ILE B O 1
ATOM 2685 N N . ASN B 1 54 ? 15.069 -19.522 27.385 1.00 27.64 55 ASN B N 1
ATOM 2686 C CA . ASN B 1 54 ? 15.210 -20.924 27.014 1.00 30.20 55 ASN B CA 1
ATOM 2687 C C . ASN B 1 54 ? 16.077 -21.099 25.777 1.00 30.46 55 ASN B C 1
ATOM 2688 O O . ASN B 1 54 ? 16.802 -22.095 25.667 1.00 32.56 55 ASN B O 1
ATOM 2699 N N . GLN B 1 55 ? 16.027 -20.145 24.847 1.00 31.10 56 GLN B N 1
ATOM 2700 C CA . GLN B 1 55 ? 16.744 -20.286 23.588 1.00 34.23 56 GLN B CA 1
ATOM 2701 C C . GLN B 1 55 ? 18.198 -19.843 23.691 1.00 31.99 56 GLN B C 1
ATOM 2702 O O . GLN B 1 55 ? 19.068 -20.429 23.035 1.00 32.90 56 GLN B O 1
ATOM 2716 N N . PHE B 1 56 ? 18.486 -18.829 24.499 1.00 29.80 57 PHE B N 1
ATOM 2717 C CA . PHE B 1 56 ? 19.783 -18.173 24.452 1.00 28.58 57 PHE B CA 1
ATOM 2718 C C . PHE B 1 56 ? 20.476 -18.212 25.804 1.00 28.96 57 PHE B C 1
ATOM 2719 O O . PHE B 1 56 ? 19.848 -18.370 26.855 1.00 28.36 57 PHE B O 1
ATOM 2736 N N . ASN B 1 57 ? 21.801 -18.070 25.749 1.00 30.37 58 ASN B N 1
ATOM 2737 C CA . ASN B 1 57 ? 22.665 -18.165 26.926 1.00 35.05 58 ASN B CA 1
ATOM 2738 C C . ASN B 1 57 ? 22.749 -16.828 27.664 1.00 45.98 58 ASN B C 1
ATOM 2739 O O . ASN B 1 57 ? 23.809 -16.218 27.799 1.00 55.01 58 ASN B O 1
ATOM 2750 N N . VAL B 1 58 ? 21.594 -16.363 28.129 1.00 41.03 59 VAL B N 1
ATOM 2751 C CA . VAL B 1 58 ? 21.497 -15.065 28.787 1.00 34.43 59 VAL B CA 1
ATOM 2752 C C . VAL B 1 58 ? 21.186 -15.226 30.266 1.00 31.50 59 VAL B C 1
ATOM 2753 O O . VAL B 1 58 ? 20.605 -16.227 30.698 1.00 31.80 59 VAL B O 1
ATOM 2766 N N . GLU B 1 59 ? 21.604 -14.231 31.053 1.00 30.02 60 GLU B N 1
ATOM 2767 C CA . GLU B 1 59 ? 21.290 -14.203 32.476 1.00 28.60 60 GLU B CA 1
ATOM 2768 C C . GLU B 1 59 ? 19.783 -14.114 32.671 1.00 27.88 60 GLU B C 1
ATOM 2769 O O . GLU B 1 59 ? 19.148 -13.163 32.209 1.00 28.39 60 GLU B O 1
ATOM 2773 N N . ARG B 1 60 ? 19.207 -15.087 33.371 1.00 28.35 61 ARG B N 1
ATOM 2774 C CA . ARG B 1 60 ? 17.749 -15.153 33.420 1.00 27.30 61 ARG B CA 1
ATOM 2775 C C . ARG B 1 60 ? 17.163 -13.991 34.216 1.00 26.36 61 ARG B C 1
ATOM 2776 O O . ARG B 1 60 ? 16.062 -13.522 33.898 1.00 25.80 61 ARG B O 1
ATOM 2797 N N . HIS B 1 61 ? 17.860 -13.508 35.244 1.00 26.48 62 HIS B N 1
ATOM 2798 C CA . HIS B 1 61 ? 17.265 -12.522 36.138 1.00 33.29 62 HIS B CA 1
ATOM 2799 C C . HIS B 1 61 ? 17.081 -11.155 35.487 1.00 28.34 62 HIS B C 1
ATOM 2800 O O . HIS B 1 61 ? 16.213 -10.389 35.923 1.00 28.53 62 HIS B O 1
ATOM 2814 N N . THR B 1 62 ? 17.868 -10.837 34.459 1.00 26.82 63 THR B N 1
ATOM 2815 C CA . THR B 1 62 ? 17.790 -9.561 33.757 1.00 27.21 63 THR B CA 1
ATOM 2816 C C . THR B 1 62 ? 17.194 -9.695 32.362 1.00 25.78 63 THR B C 1
ATOM 2817 O O . THR B 1 62 ? 17.217 -8.723 31.603 1.00 25.33 63 THR B O 1
ATOM 2828 N N . ALA B 1 63 ? 16.706 -10.886 31.992 1.00 25.51 64 ALA B N 1
ATOM 2829 C CA . ALA B 1 63 ? 16.364 -11.150 30.597 1.00 24.63 64 ALA B CA 1
ATOM 2830 C C . ALA B 1 63 ? 15.165 -10.331 30.131 1.00 23.21 64 ALA B C 1
ATOM 2831 O O . ALA B 1 63 ? 15.197 -9.758 29.035 1.00 22.67 64 ALA B O 1
ATOM 2838 N N . TYR B 1 64 ? 14.102 -10.257 30.935 1.00 24.57 65 TYR B N 1
ATOM 2839 C CA . TYR B 1 64 ? 12.930 -9.481 30.527 1.00 24.31 65 TYR B CA 1
ATOM 2840 C C . TYR B 1 64 ? 13.281 -8.002 30.396 1.00 24.31 65 TYR B C 1
ATOM 2841 O O . TYR B 1 64 ? 12.918 -7.348 29.415 1.00 23.12 65 TYR B O 1
ATOM 2859 N N . GLN B 1 65 ? 13.993 -7.454 31.380 1.00 25.49 66 GLN B N 1
ATOM 2860 C CA . GLN B 1 65 ? 14.421 -6.064 31.277 1.00 24.61 66 GLN B CA 1
ATOM 2861 C C . GLN B 1 65 ? 15.249 -5.833 30.020 1.00 23.57 66 GLN B C 1
ATOM 2862 O O . GLN B 1 65 ? 15.115 -4.797 29.358 1.00 23.18 66 GLN B O 1
ATOM 2876 N N . ALA B 1 66 ? 16.121 -6.785 29.679 1.00 22.78 67 ALA B N 1
ATOM 2877 C CA . ALA B 1 66 ? 16.915 -6.664 28.464 1.00 23.40 67 ALA B CA 1
ATOM 2878 C C . ALA B 1 66 ? 16.021 -6.555 27.236 1.00 22.91 67 ALA B C 1
ATOM 2879 O O . ALA B 1 66 ? 16.303 -5.776 26.316 1.00 23.30 67 ALA B O 1
ATOM 2886 N N . LEU B 1 67 ? 14.947 -7.341 27.196 1.00 21.82 68 LEU B N 1
ATOM 2887 C CA . LEU B 1 67 ? 14.009 -7.271 26.082 1.00 22.76 68 LEU B CA 1
ATOM 2888 C C . LEU B 1 67 ? 13.278 -5.935 26.048 1.00 22.92 68 LEU B C 1
ATOM 2889 O O . LEU B 1 67 ? 13.048 -5.378 24.967 1.00 23.51 68 LEU B O 1
ATOM 2905 N N . LYS B 1 68 ? 12.847 -5.432 27.212 1.00 23.54 69 LYS B N 1
ATOM 2906 C CA . LYS B 1 68 ? 12.190 -4.126 27.243 1.00 24.43 69 LYS B CA 1
ATOM 2907 C C . LYS B 1 68 ? 13.106 -3.046 26.688 1.00 25.56 69 LYS B C 1
ATOM 2908 O O . LYS B 1 68 ? 12.677 -2.193 25.899 1.00 24.61 69 LYS B O 1
ATOM 2927 N N . ASP B 1 69 ? 14.378 -3.070 27.094 1.00 24.35 70 ASP B N 1
ATOM 2928 C CA . ASP B 1 69 ? 15.337 -2.087 26.604 1.00 24.62 70 ASP B CA 1
ATOM 2929 C C . ASP B 1 69 ? 15.596 -2.270 25.117 1.00 21.12 70 ASP B C 1
ATOM 2930 O O . ASP B 1 69 ? 15.773 -1.288 24.388 1.00 21.15 70 ASP B O 1
ATOM 2939 N N . ALA B 1 70 ? 15.644 -3.521 24.653 1.00 21.88 71 ALA B N 1
ATOM 2940 C CA . ALA B 1 70 ? 15.844 -3.785 23.233 1.00 23.36 71 ALA B CA 1
ATOM 2941 C C . ALA B 1 70 ? 14.662 -3.291 22.411 1.00 23.04 71 ALA B C 1
ATOM 2942 O O . ALA B 1 70 ? 14.845 -2.766 21.307 1.00 23.22 71 ALA B O 1
ATOM 2949 N N . CYS B 1 71 ? 13.442 -3.451 22.933 1.00 22.59 72 CYS B N 1
ATOM 2950 C CA . CYS B 1 71 ? 12.266 -2.907 22.261 1.00 24.23 72 CYS B CA 1
ATOM 2951 C C . CYS B 1 71 ? 12.393 -1.402 22.064 1.00 22.28 72 CYS B C 1
ATOM 2952 O O . CYS B 1 71 ? 12.135 -0.882 20.974 1.00 21.46 72 CYS B O 1
ATOM 2960 N N . LYS B 1 72 ? 12.746 -0.681 23.126 1.00 22.13 73 LYS B N 1
ATOM 2961 C CA . LYS B 1 72 ? 12.868 0.768 23.024 1.00 22.35 73 LYS B CA 1
ATOM 2962 C C . LYS B 1 72 ? 13.957 1.156 22.030 1.00 22.02 73 LYS B C 1
ATOM 2963 O O . LYS B 1 72 ? 13.770 2.079 21.225 1.00 22.13 73 LYS B O 1
ATOM 2967 N N . ASP B 1 73 ? 15.107 0.476 22.073 1.00 22.10 74 ASP B N 1
ATOM 2968 C CA . ASP B 1 73 ? 16.182 0.813 21.144 1.00 21.43 74 ASP B CA 1
ATOM 2969 C C . ASP B 1 73 ? 15.764 0.532 19.706 1.00 20.27 74 ASP B C 1
ATOM 2970 O O . ASP B 1 73 ? 15.969 1.368 18.816 1.00 20.18 74 ASP B O 1
ATOM 2979 N N . LEU B 1 74 ? 15.110 -0.608 19.466 1.00 19.82 75 LEU B N 1
ATOM 2980 C CA . LEU B 1 74 ? 14.697 -0.935 18.104 1.00 19.42 75 LEU B CA 1
ATOM 2981 C C . LEU B 1 74 ? 13.689 0.081 17.588 1.00 19.24 75 LEU B C 1
ATOM 2982 O O . LEU B 1 74 ? 13.758 0.504 16.429 1.00 18.96 75 LEU B O 1
ATOM 2998 N N . PHE B 1 75 ? 12.758 0.497 18.450 1.00 17.87 76 PHE B N 1
ATOM 2999 C CA . PHE B 1 75 ? 11.759 1.513 18.115 1.00 17.75 76 PHE B CA 1
ATOM 3000 C C . PHE B 1 75 ? 12.404 2.843 17.733 1.00 18.44 76 PHE B C 1
ATOM 3001 O O . PHE B 1 75 ? 11.862 3.588 16.908 1.00 18.91 76 PHE B O 1
ATOM 3018 N N . ALA B 1 76 ? 13.568 3.153 18.293 1.00 18.86 77 ALA B N 1
ATOM 3019 C CA . ALA B 1 76 ? 14.226 4.429 18.029 1.00 19.83 77 ALA B CA 1
ATOM 3020 C C . ALA B 1 76 ? 14.968 4.459 16.698 1.00 19.88 77 ALA B C 1
ATOM 3021 O O . ALA B 1 76 ? 15.374 5.540 16.249 1.00 21.63 77 ALA B O 1
ATOM 3028 N N . ARG B 1 77 ? 15.157 3.309 16.064 1.00 19.92 78 ARG B N 1
ATOM 3029 C CA . ARG B 1 77 ? 15.986 3.214 14.880 1.00 20.41 78 ARG B CA 1
ATOM 3030 C C . ARG B 1 77 ? 15.213 3.543 13.606 1.00 20.20 78 ARG B C 1
ATOM 3031 O O . ARG B 1 77 ? 13.973 3.586 13.572 1.00 18.88 78 ARG B O 1
ATOM 3052 N N . GLN B 1 78 ? 15.980 3.820 12.552 1.00 20.31 79 GLN B N 1
ATOM 3053 C CA . GLN B 1 78 ? 15.421 4.071 11.236 1.00 19.42 79 GLN B CA 1
ATOM 3054 C C . GLN B 1 78 ? 16.431 3.630 10.186 1.00 19.92 79 GLN B C 1
ATOM 3055 O O . GLN B 1 78 ? 17.627 3.491 10.464 1.00 21.53 79 GLN B O 1
ATOM 3069 N N . PHE B 1 79 ? 15.931 3.402 8.969 1.00 19.87 80 PHE B N 1
ATOM 3070 C CA . PHE B 1 79 ? 16.794 3.134 7.819 1.00 21.04 80 PHE B CA 1
ATOM 3071 C C . PHE B 1 79 ? 16.197 3.825 6.601 1.00 20.25 80 PHE B C 1
ATOM 3072 O O . PHE B 1 79 ? 15.005 4.149 6.569 1.00 20.47 80 PHE B O 1
ATOM 3089 N N . SER B 1 80 ? 17.034 4.083 5.597 1.00 21.01 81 SER B N 1
ATOM 3090 C CA A SER B 1 80 ? 16.615 4.837 4.425 0.52 21.47 81 SER B CA 1
ATOM 3091 C CA B SER B 1 80 ? 16.613 4.836 4.424 0.48 21.52 81 SER B CA 1
ATOM 3092 C C . SER B 1 80 ? 17.041 4.123 3.151 1.00 21.60 81 SER B C 1
ATOM 3093 O O . SER B 1 80 ? 18.036 3.385 3.126 1.00 23.29 81 SER B O 1
ATOM 3107 N N . TYR B 1 81 ? 16.282 4.365 2.092 1.00 19.96 82 TYR B N 1
ATOM 3108 C CA . TYR B 1 81 ? 16.526 3.751 0.795 1.00 20.95 82 TYR B CA 1
ATOM 3109 C C . TYR B 1 81 ? 15.787 4.569 -0.258 1.00 21.37 82 TYR B C 1
ATOM 3110 O O . TYR B 1 81 ? 15.180 5.604 0.041 1.00 22.00 82 TYR B O 1
ATOM 3128 N N . GLN B 1 82 ? 15.926 4.149 -1.510 1.00 21.80 83 GLN B N 1
ATOM 3129 C CA . GLN B 1 82 ? 15.339 4.844 -2.646 1.00 21.97 83 GLN B CA 1
ATOM 3130 C C . GLN B 1 82 ? 14.539 3.886 -3.510 1.00 23.08 83 GLN B C 1
ATOM 3131 O O . GLN B 1 82 ? 14.776 2.675 -3.513 1.00 24.59 83 GLN B O 1
ATOM 3145 N N . GLU B 1 83 ? 13.568 4.439 -4.229 1.00 24.98 84 GLU B N 1
ATOM 3146 C CA . GLU B 1 83 ? 12.826 3.685 -5.220 1.00 28.93 84 GLU B CA 1
ATOM 3147 C C . GLU B 1 83 ? 12.714 4.532 -6.475 1.00 32.52 84 GLU B C 1
ATOM 3148 O O . GLU B 1 83 ? 12.675 5.763 -6.409 1.00 29.34 84 GLU B O 1
ATOM 3160 N N . LYS B 1 84 ? 12.674 3.866 -7.622 1.00 38.96 85 LYS B N 1
ATOM 3161 C CA . LYS B 1 84 ? 12.358 4.559 -8.858 1.00 44.16 85 LYS B CA 1
ATOM 3162 C C . LYS B 1 84 ? 10.848 4.739 -8.933 1.00 45.08 85 LYS B C 1
ATOM 3163 O O . LYS B 1 84 ? 10.083 3.803 -8.683 1.00 48.56 85 LYS B O 1
ATOM 3167 N N . ARG B 1 85 ? 10.426 5.935 -9.308 1.00 48.82 86 ARG B N 1
ATOM 3168 C CA . ARG B 1 85 ? 9.033 6.237 -9.598 1.00 45.50 86 ARG B CA 1
ATOM 3169 C C . ARG B 1 85 ? 8.956 6.697 -11.049 1.00 46.79 86 ARG B C 1
ATOM 3170 O O . ARG B 1 85 ? 9.975 6.856 -11.726 1.00 46.44 86 ARG B O 1
ATOM 3191 N N . GLU B 1 86 ? 7.730 6.895 -11.536 1.00 49.45 87 GLU B N 1
ATOM 3192 C CA . GLU B 1 86 ? 7.542 7.320 -12.919 1.00 52.91 87 GLU B CA 1
ATOM 3193 C C . GLU B 1 86 ? 8.365 8.561 -13.249 1.00 51.26 87 GLU B C 1
ATOM 3194 O O . GLU B 1 86 ? 9.122 8.577 -14.228 1.00 57.01 87 GLU B O 1
ATOM 3198 N N . ARG B 1 87 ? 8.218 9.619 -12.454 1.00 44.08 88 ARG B N 1
ATOM 3199 C CA . ARG B 1 87 ? 8.816 10.911 -12.761 1.00 45.26 88 ARG B CA 1
ATOM 3200 C C . ARG B 1 87 ? 10.159 11.145 -12.079 1.00 45.24 88 ARG B C 1
ATOM 3201 O O . ARG B 1 87 ? 10.713 12.242 -12.204 1.00 40.08 88 ARG B O 1
ATOM 3205 N N . GLY B 1 88 ? 10.700 10.162 -11.368 1.00 51.02 89 GLY B N 1
ATOM 3206 C CA . GLY B 1 88 ? 11.993 10.350 -10.735 1.00 47.45 89 GLY B CA 1
ATOM 3207 C C . GLY B 1 88 ? 12.199 9.380 -9.584 1.00 38.59 89 GLY B C 1
ATOM 3208 O O . GLY B 1 88 ? 11.549 8.341 -9.502 1.00 38.16 89 GLY B O 1
ATOM 3212 N N . ARG B 1 89 ? 13.115 9.763 -8.699 1.00 31.73 90 ARG B N 1
ATOM 3213 C CA . ARG B 1 89 ? 13.515 8.952 -7.560 1.00 30.24 90 ARG B CA 1
ATOM 3214 C C . ARG B 1 89 ? 12.888 9.465 -6.272 1.00 25.42 90 ARG B C 1
ATOM 3215 O O . ARG B 1 89 ? 12.796 10.677 -6.052 1.00 26.26 90 ARG B O 1
ATOM 3236 N N . ILE B 1 90 ? 12.465 8.535 -5.417 1.00 23.66 91 ILE B N 1
ATOM 3237 C CA . ILE B 1 90 ? 11.909 8.869 -4.114 1.00 22.20 91 ILE B CA 1
ATOM 3238 C C . ILE B 1 90 ? 12.886 8.407 -3.037 1.00 22.05 91 ILE B C 1
ATOM 3239 O O . ILE B 1 90 ? 13.453 7.310 -3.122 1.00 23.80 91 ILE B O 1
ATOM 3255 N N . ASN B 1 91 ? 13.074 9.261 -2.028 1.00 21.90 92 ASN B N 1
ATOM 3256 C CA . ASN B 1 91 ? 13.906 8.978 -0.861 1.00 21.60 92 ASN B CA 1
ATOM 3257 C C . ASN B 1 91 ? 12.996 8.604 0.302 1.00 21.74 92 ASN B C 1
ATOM 3258 O O . ASN B 1 91 ? 12.236 9.444 0.792 1.00 22.98 92 ASN B O 1
ATOM 3269 N N . ILE B 1 92 ? 13.063 7.345 0.725 1.00 21.30 93 ILE B N 1
ATOM 3270 C CA . ILE B 1 92 ? 12.175 6.799 1.749 1.00 19.73 93 ILE B CA 1
ATOM 3271 C C . ILE B 1 92 ? 12.955 6.608 3.043 1.00 19.81 93 ILE B C 1
ATOM 3272 O O . ILE B 1 92 ? 14.086 6.108 3.033 1.00 20.99 93 ILE B O 1
ATOM 3288 N N . THR B 1 93 ? 12.319 6.938 4.165 1.00 20.09 94 THR B N 1
ATOM 3289 C CA . THR B 1 93 ? 12.823 6.593 5.485 1.00 19.95 94 THR B CA 1
ATOM 3290 C C . THR B 1 93 ? 11.780 5.736 6.193 1.00 18.23 94 THR B C 1
ATOM 3291 O O . THR B 1 93 ? 10.595 6.084 6.208 1.00 19.31 94 THR B O 1
ATOM 3302 N N . SER B 1 94 ? 12.225 4.623 6.782 1.00 19.42 95 SER B N 1
ATOM 3303 C CA . SER B 1 94 ? 11.330 3.680 7.429 1.00 19.87 95 SER B CA 1
ATOM 3304 C C . SER B 1 94 ? 11.815 3.386 8.839 1.00 18.35 95 SER B C 1
ATOM 3305 O O . SER B 1 94 ? 13.021 3.398 9.125 1.00 20.13 95 SER B O 1
ATOM 3313 N N . ARG B 1 95 ? 10.849 3.077 9.699 1.00 19.64 96 ARG B N 1
ATOM 3314 C CA . ARG B 1 95 ? 11.110 2.449 10.975 1.00 18.28 96 ARG B CA 1
ATOM 3315 C C . ARG B 1 95 ? 11.323 0.953 10.783 1.00 19.46 96 ARG B C 1
ATOM 3316 O O . ARG B 1 95 ? 11.026 0.388 9.728 1.00 20.38 96 ARG B O 1
ATOM 3337 N N . TRP B 1 96 ? 11.884 0.322 11.817 1.00 18.21 97 TRP B N 1
ATOM 3338 C CA . TRP B 1 96 ? 11.865 -1.133 11.896 1.00 19.01 97 TRP B CA 1
ATOM 3339 C C . TRP B 1 96 ? 10.520 -1.641 12.412 1.00 19.23 97 TRP B C 1
ATOM 3340 O O . TRP B 1 96 ? 9.985 -2.637 11.905 1.00 20.84 97 TRP B O 1
ATOM 3361 N N . VAL B 1 97 ? 9.986 -0.990 13.448 1.00 18.01 98 VAL B N 1
ATOM 3362 C CA . VAL B 1 97 ? 8.722 -1.351 14.074 1.00 19.31 98 VAL B CA 1
ATOM 3363 C C . VAL B 1 97 ? 7.905 -0.071 14.216 1.00 18.66 98 VAL B C 1
ATOM 3364 O O . VAL B 1 97 ? 8.456 0.995 14.513 1.00 19.72 98 VAL B O 1
ATOM 3377 N N . SER B 1 98 ? 6.593 -0.169 13.990 1.00 18.44 99 SER B N 1
ATOM 3378 C CA . SER B 1 98 ? 5.705 0.976 14.140 1.00 19.74 99 SER B CA 1
ATOM 3379 C C . SER B 1 98 ? 5.166 1.116 15.557 1.00 18.36 99 SER B C 1
ATOM 3380 O O . SER B 1 98 ? 4.668 2.190 15.920 1.00 19.46 99 SER B O 1
ATOM 3388 N N . GLN B 1 99 ? 5.279 0.064 16.363 1.00 18.37 100 GLN B N 1
ATOM 3389 C CA . GLN B 1 99 ? 4.621 -0.022 17.652 1.00 18.52 100 GLN B CA 1
ATOM 3390 C C . GLN B 1 99 ? 5.359 -1.048 18.495 1.00 18.94 100 GLN B C 1
ATOM 3391 O O . GLN B 1 99 ? 5.832 -2.061 17.970 1.00 19.26 100 GLN B O 1
ATOM 3405 N N . ILE B 1 100 ? 5.462 -0.768 19.795 1.00 19.42 101 ILE B N 1
ATOM 3406 C CA . ILE B 1 100 ? 6.006 -1.702 20.771 1.00 19.78 101 ILE B CA 1
ATOM 3407 C C . ILE B 1 100 ? 5.062 -1.743 21.967 1.00 20.84 101 ILE B C 1
ATOM 3408 O O . ILE B 1 100 ? 4.192 -0.885 22.137 1.00 22.14 101 ILE B O 1
ATOM 3424 N N . GLY B 1 101 ? 5.226 -2.777 22.788 1.00 21.73 102 GLY B N 1
ATOM 3425 C CA . GLY B 1 101 ? 4.433 -2.902 23.995 1.00 22.10 102 GLY B CA 1
ATOM 3426 C C . GLY B 1 101 ? 5.118 -3.829 24.970 1.00 21.26 102 GLY B C 1
ATOM 3427 O O . GLY B 1 101 ? 5.963 -4.644 24.588 1.00 23.07 102 GLY B O 1
ATOM 3431 N N . TYR B 1 102 ? 4.783 -3.663 26.249 1.00 20.83 103 TYR B N 1
ATOM 3432 C CA . TYR B 1 102 ? 5.284 -4.566 27.273 1.00 20.11 103 TYR B CA 1
ATOM 3433 C C . TYR B 1 102 ? 4.214 -4.829 28.321 1.00 22.98 103 TYR B C 1
ATOM 3434 O O . TYR B 1 102 ? 3.337 -3.995 28.579 1.00 23.43 103 TYR B O 1
ATOM 3452 N N . MET B 1 103 ? 4.298 -6.019 28.913 1.00 24.29 104 MET B N 1
ATOM 3453 C CA A MET B 1 103 ? 3.413 -6.437 30.004 0.48 27.95 104 MET B CA 1
ATOM 3454 C CA B MET B 1 103 ? 3.413 -6.431 30.009 0.52 27.99 104 MET B CA 1
ATOM 3455 C C . MET B 1 103 ? 4.296 -6.996 31.120 1.00 28.13 104 MET B C 1
ATOM 3456 O O . MET B 1 103 ? 4.761 -8.135 31.029 1.00 27.60 104 MET B O 1
ATOM 3482 N N . ASP B 1 104 ? 4.507 -6.203 32.177 1.00 30.59 105 ASP B N 1
ATOM 3483 C CA . ASP B 1 104 ? 5.423 -6.607 33.239 1.00 32.61 105 ASP B CA 1
ATOM 3484 C C . ASP B 1 104 ? 4.960 -7.872 33.957 1.00 35.47 105 ASP B C 1
ATOM 3485 O O . ASP B 1 104 ? 5.782 -8.728 34.304 1.00 36.24 105 ASP B O 1
ATOM 3494 N N . ASP B 1 105 ? 3.651 -8.012 34.198 1.00 37.60 106 ASP B N 1
ATOM 3495 C CA . ASP B 1 105 ? 3.187 -9.093 35.064 1.00 42.32 106 ASP B CA 1
ATOM 3496 C C . ASP B 1 105 ? 3.419 -10.463 34.439 1.00 40.49 106 ASP B C 1
ATOM 3497 O O . ASP B 1 105 ? 3.563 -11.453 35.164 1.00 44.13 106 ASP B O 1
ATOM 3506 N N . THR B 1 106 ? 3.470 -10.539 33.112 1.00 37.04 107 THR B N 1
ATOM 3507 C CA . THR B 1 106 ? 3.706 -11.791 32.411 1.00 36.20 107 THR B CA 1
ATOM 3508 C C . THR B 1 106 ? 5.062 -11.824 31.716 1.00 32.10 107 THR B C 1
ATOM 3509 O O . THR B 1 106 ? 5.377 -12.813 31.045 1.00 33.35 107 THR B O 1
ATOM 3520 N N . ALA B 1 107 ? 5.876 -10.786 31.872 1.00 29.28 108 ALA B N 1
ATOM 3521 C CA . ALA B 1 107 ? 7.214 -10.754 31.281 1.00 27.22 108 ALA B CA 1
ATOM 3522 C C . ALA B 1 107 ? 7.163 -11.025 29.778 1.00 26.50 108 ALA B C 1
ATOM 3523 O O . ALA B 1 107 ? 7.863 -11.896 29.251 1.00 26.15 108 ALA B O 1
ATOM 3530 N N . THR B 1 108 ? 6.332 -10.249 29.078 1.00 25.22 109 THR B N 1
ATOM 3531 C CA . THR B 1 108 ? 6.186 -10.358 27.635 1.00 25.01 109 THR B CA 1
ATOM 3532 C C . THR B 1 108 ? 6.328 -8.988 26.989 1.00 25.03 109 THR B C 1
ATOM 3533 O O . THR B 1 108 ? 6.017 -7.961 27.599 1.00 25.62 109 THR B O 1
ATOM 3544 N N . VAL B 1 109 ? 6.813 -8.981 25.748 1.00 23.37 110 VAL B N 1
ATOM 3545 C CA . VAL B 1 109 ? 6.859 -7.773 24.938 1.00 22.80 110 VAL B CA 1
ATOM 3546 C C . VAL B 1 109 ? 6.164 -8.046 23.608 1.00 23.64 110 VAL B C 1
ATOM 3547 O O . VAL B 1 109 ? 5.876 -9.186 23.245 1.00 23.67 110 VAL B O 1
ATOM 3560 N N . GLU B 1 110 ? 5.899 -6.963 22.881 1.00 21.94 111 GLU B N 1
ATOM 3561 C CA . GLU B 1 110 ? 5.193 -6.996 21.618 1.00 24.17 111 GLU B CA 1
ATOM 3562 C C . GLU B 1 110 ? 5.836 -6.027 20.640 1.00 22.80 111 GLU B C 1
ATOM 3563 O O . GLU B 1 110 ? 6.323 -4.967 21.038 1.00 24.52 111 GLU B O 1
ATOM 3575 N N . ILE B 1 111 ? 5.838 -6.396 19.362 1.00 21.72 112 ILE B N 1
ATOM 3576 C CA . ILE B 1 111 ? 6.254 -5.481 18.306 1.00 21.83 112 ILE B CA 1
ATOM 3577 C C . ILE B 1 111 ? 5.313 -5.636 17.119 1.00 20.44 112 ILE B C 1
ATOM 3578 O O . ILE B 1 111 ? 4.740 -6.705 16.895 1.00 23.33 112 ILE B O 1
ATOM 3594 N N . ILE B 1 112 ? 5.163 -4.556 16.353 1.00 20.04 113 ILE B N 1
ATOM 3595 C CA . ILE B 1 112 ? 4.575 -4.614 15.016 1.00 19.79 113 ILE B CA 1
ATOM 3596 C C . ILE B 1 112 ? 5.657 -4.140 14.045 1.00 18.19 113 ILE B C 1
ATOM 3597 O O . ILE B 1 112 ? 6.170 -3.016 14.174 1.00 19.00 113 ILE B O 1
ATOM 3613 N N . PHE B 1 113 ? 5.970 -4.964 13.053 1.00 20.97 114 PHE B N 1
ATOM 3614 C CA . PHE B 1 113 ? 6.956 -4.582 12.058 1.00 20.40 114 PHE B CA 1
ATOM 3615 C C . PHE B 1 113 ? 6.396 -3.504 11.139 1.00 20.74 114 PHE B C 1
ATOM 3616 O O . PHE B 1 113 ? 5.213 -3.530 10.777 1.00 21.02 114 PHE B O 1
ATOM 3633 N N . ALA B 1 114 ? 7.259 -2.575 10.742 1.00 19.86 115 ALA B N 1
ATOM 3634 C CA . ALA B 1 114 ? 6.892 -1.566 9.757 1.00 19.54 115 ALA B CA 1
ATOM 3635 C C . ALA B 1 114 ? 6.659 -2.223 8.401 1.00 18.95 115 ALA B C 1
ATOM 3636 O O . ALA B 1 114 ? 7.248 -3.264 8.101 1.00 20.77 115 ALA B O 1
ATOM 3643 N N . PRO B 1 115 ? 5.814 -1.631 7.551 1.00 22.53 116 PRO B N 1
ATOM 3644 C CA . PRO B 1 115 ? 5.468 -2.318 6.295 1.00 22.49 116 PRO B CA 1
ATOM 3645 C C . PRO B 1 115 ? 6.645 -2.528 5.347 1.00 21.32 116 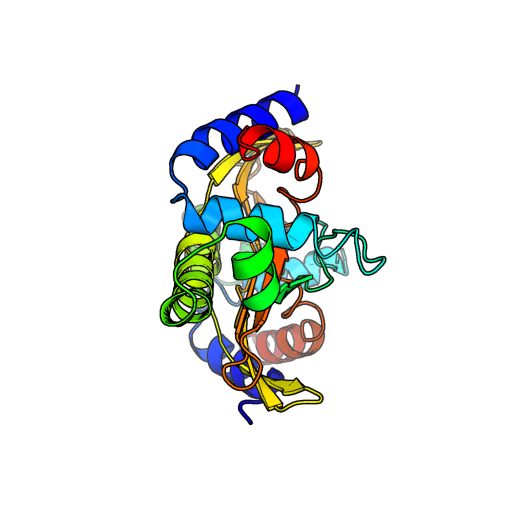PRO B C 1
ATOM 3646 O O . PRO B 1 115 ? 6.618 -3.487 4.562 1.00 21.26 116 PRO B O 1
ATOM 3657 N N . ALA B 1 116 ? 7.684 -1.682 5.396 1.00 22.23 117 ALA B N 1
ATOM 3658 C CA . ALA B 1 116 ? 8.839 -1.893 4.524 1.00 21.45 117 ALA B CA 1
ATOM 3659 C C . ALA B 1 116 ? 9.639 -3.121 4.929 1.00 21.31 117 ALA B C 1
ATOM 3660 O O . ALA B 1 116 ? 10.316 -3.719 4.086 1.00 22.83 117 ALA B O 1
ATOM 3667 N N . VAL B 1 117 ? 9.580 -3.500 6.207 1.00 21.21 118 VAL B N 1
ATOM 3668 C CA . VAL B 1 117 ? 10.351 -4.633 6.705 1.00 21.20 118 VAL B CA 1
ATOM 3669 C C . VAL B 1 117 ? 9.642 -5.950 6.434 1.00 23.44 118 VAL B C 1
ATOM 3670 O O . VAL B 1 117 ? 10.292 -6.972 6.188 1.00 24.50 118 VAL B O 1
ATOM 3683 N N . VAL B 1 118 ? 8.304 -5.947 6.466 1.00 22.26 119 VAL B N 1
ATOM 3684 C CA . VAL B 1 118 ? 7.536 -7.189 6.346 1.00 23.84 119 VAL B CA 1
ATOM 3685 C C . VAL B 1 118 ? 8.005 -8.062 5.188 1.00 24.42 119 VAL B C 1
ATOM 3686 O O . VAL B 1 118 ? 8.193 -9.273 5.394 1.00 26.14 119 VAL B O 1
ATOM 3699 N N . PRO B 1 119 ? 8.200 -7.554 3.969 1.00 25.61 120 PRO B N 1
ATOM 3700 C CA . PRO B 1 119 ? 8.588 -8.436 2.855 1.00 28.34 120 PRO B CA 1
ATOM 3701 C C . PRO B 1 119 ? 10.004 -8.990 2.949 1.00 28.19 120 PRO B C 1
ATOM 3702 O O . PRO B 1 119 ? 10.344 -9.895 2.175 1.00 32.23 120 PRO B O 1
ATOM 3713 N N . LEU B 1 120 ? 10.842 -8.476 3.846 1.00 26.35 121 LEU B N 1
ATOM 3714 C CA . LEU B 1 120 ? 12.194 -8.985 4.020 1.00 27.24 121 LEU B CA 1
ATOM 3715 C C . LEU B 1 120 ? 12.344 -9.820 5.285 1.00 26.66 121 LEU B C 1
ATOM 3716 O O . LEU B 1 120 ? 13.468 -10.137 5.671 1.00 25.92 121 LEU B O 1
ATOM 3732 N N . ILE B 1 121 ? 11.237 -10.203 5.923 1.00 26.01 122 ILE B N 1
ATOM 3733 C CA . ILE B 1 121 ? 11.325 -10.926 7.188 1.00 27.04 122 ILE B CA 1
ATOM 3734 C C . ILE B 1 121 ? 12.010 -12.275 7.005 1.00 27.99 122 ILE B C 1
ATOM 3735 O O . ILE B 1 121 ? 12.765 -12.720 7.876 1.00 28.41 122 ILE B O 1
ATOM 3751 N N . THR B 1 122 ? 11.756 -12.957 5.887 1.00 28.58 123 THR B N 1
ATOM 3752 C CA . THR B 1 122 ? 12.394 -14.256 5.697 1.00 31.90 123 THR B CA 1
ATOM 3753 C C . THR B 1 122 ? 13.906 -14.108 5.576 1.00 28.30 123 THR B C 1
ATOM 3754 O O . THR B 1 122 ? 14.658 -14.945 6.089 1.00 27.28 123 THR B O 1
ATOM 3765 N N . ARG B 1 123 ? 14.368 -13.037 4.926 1.00 29.97 124 ARG B N 1
ATOM 3766 C CA . ARG B 1 123 ? 15.800 -12.787 4.824 1.00 37.48 124 ARG B CA 1
ATOM 3767 C C . ARG B 1 123 ? 16.408 -12.452 6.179 1.00 27.61 124 ARG B C 1
ATOM 3768 O O . ARG B 1 123 ? 17.531 -12.869 6.481 1.00 26.69 124 ARG B O 1
ATOM 3789 N N . LEU B 1 124 ? 15.695 -11.681 7.000 1.00 23.79 125 LEU B N 1
ATOM 3790 C CA . LEU B 1 124 ? 16.183 -11.385 8.342 1.00 23.52 125 LEU B CA 1
ATOM 3791 C C . LEU B 1 124 ? 1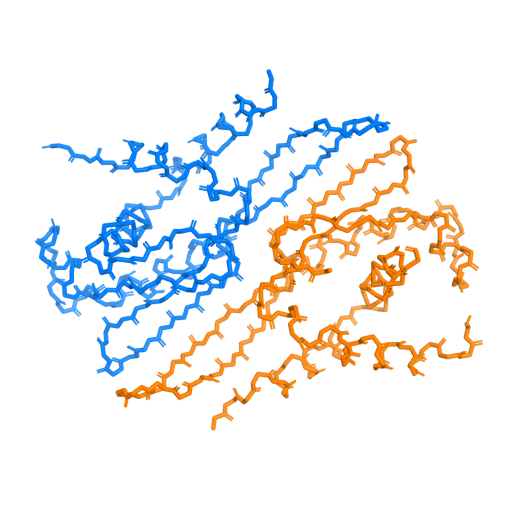6.237 -12.646 9.192 1.00 24.19 125 LEU B C 1
ATOM 3792 O O . LEU B 1 124 ? 17.213 -12.874 9.919 1.00 24.05 125 LEU B O 1
ATOM 3808 N N . GLU B 1 125 ? 15.208 -13.485 9.099 1.00 24.61 126 GLU B N 1
ATOM 3809 C CA . GLU B 1 125 ? 15.192 -14.746 9.831 1.00 24.76 126 GLU B CA 1
ATOM 3810 C C . GLU B 1 125 ? 16.406 -15.595 9.488 1.00 25.76 126 GLU B C 1
ATOM 3811 O O . GLU B 1 125 ? 17.070 -16.144 10.375 1.00 26.69 126 GLU B O 1
ATOM 3823 N N . GLU B 1 126 ? 16.719 -15.702 8.197 1.00 26.68 127 GLU B N 1
ATOM 3824 C CA . GLU B 1 126 ? 17.846 -16.525 7.767 1.00 28.79 127 GLU B CA 1
ATOM 3825 C C . GLU B 1 126 ? 19.164 -15.944 8.263 1.00 27.39 127 GLU B C 1
ATOM 3826 O O . GLU B 1 126 ? 20.021 -16.674 8.775 1.00 26.53 127 GLU B O 1
ATOM 3838 N N . GLN B 1 127 ? 19.347 -14.629 8.115 1.00 27.38 128 GLN B N 1
ATOM 3839 C CA . GLN B 1 127 ? 20.585 -13.995 8.557 1.00 27.63 128 GLN B CA 1
ATOM 3840 C C . GLN B 1 127 ? 20.777 -14.157 10.057 1.00 24.70 128 GLN B C 1
ATOM 3841 O O . GLN B 1 127 ? 21.878 -14.490 10.520 1.00 26.02 128 GLN B O 1
ATOM 3845 N N . PHE B 1 128 ? 19.704 -13.989 10.835 1.00 23.38 129 PHE B N 1
ATOM 3846 C CA . PHE B 1 128 ? 19.865 -14.012 12.276 1.00 23.79 129 PHE B CA 1
ATOM 3847 C C . PHE B 1 128 ? 19.957 -15.442 12.797 1.00 24.52 129 PHE B C 1
ATOM 3848 O O . PHE B 1 128 ? 20.578 -15.682 13.842 1.00 25.60 129 PHE B O 1
ATOM 3865 N N . THR B 1 129 ? 19.395 -16.403 12.066 1.00 23.82 130 THR B N 1
ATOM 3866 C CA . THR B 1 129 ? 19.546 -17.802 12.448 1.00 24.96 130 THR B CA 1
ATOM 3867 C C . THR B 1 129 ? 20.975 -18.246 12.199 1.00 27.60 130 THR B C 1
ATOM 3868 O O . THR B 1 129 ? 21.608 -18.888 13.050 1.00 30.34 130 THR B O 1
ATOM 3879 N N . GLN B 1 130 ? 21.505 -17.896 11.027 1.00 27.48 131 GLN B N 1
ATOM 3880 C CA . GLN B 1 130 ? 22.884 -18.225 10.697 1.00 28.60 131 GLN B CA 1
ATOM 3881 C C . GLN B 1 130 ? 23.845 -17.647 11.722 1.00 29.33 131 GLN B C 1
ATOM 3882 O O . GLN B 1 130 ? 24.818 -18.303 12.110 1.00 32.95 131 GLN B O 1
ATOM 3896 N N . TYR B 1 131 ? 23.573 -16.430 12.199 1.00 27.70 132 TYR B N 1
ATOM 3897 C CA . TYR B 1 131 ? 24.495 -15.796 13.131 1.00 29.08 132 TYR B CA 1
ATOM 3898 C C . TYR B 1 131 ? 24.533 -16.542 14.459 1.00 29.96 132 TYR B C 1
ATOM 3899 O O . TYR B 1 131 ? 25.604 -16.717 15.050 1.00 32.34 132 TYR B O 1
ATOM 3917 N N . ASP B 1 132 ? 23.376 -17.005 14.932 1.00 28.93 133 ASP B N 1
ATOM 3918 C CA . ASP B 1 132 ? 23.248 -17.642 16.239 1.00 31.89 133 ASP B CA 1
ATOM 3919 C C . ASP B 1 132 ? 23.061 -19.156 16.138 1.00 35.24 133 ASP B C 1
ATOM 3920 O O . ASP B 1 132 ? 22.470 -19.772 17.028 1.00 35.05 133 ASP B O 1
ATOM 3929 N N . ILE B 1 133 ? 23.571 -19.779 15.075 1.00 38.43 134 ILE B N 1
ATOM 3930 C CA . ILE B 1 133 ? 23.236 -21.181 14.851 1.00 39.53 134 ILE B CA 1
ATOM 3931 C C . ILE B 1 133 ? 23.798 -22.067 15.956 1.00 40.65 134 ILE B C 1
ATOM 3932 O O . ILE B 1 133 ? 23.202 -23.098 16.294 1.00 42.50 134 ILE B O 1
ATOM 3948 N N . GLU B 1 134 ? 24.941 -21.700 16.536 1.00 39.38 135 GLU B N 1
ATOM 3949 C CA . GLU B 1 134 ? 25.528 -22.540 17.576 1.00 41.03 135 GLU B CA 1
ATOM 3950 C C . GLU B 1 134 ? 24.583 -22.699 18.762 1.00 41.94 135 GLU B C 1
ATOM 3951 O O . GLU B 1 134 ? 24.551 -23.764 19.390 1.00 45.41 135 GLU B O 1
ATOM 3955 N N . GLN B 1 135 ? 23.805 -21.667 19.079 1.00 40.67 136 GLN B N 1
ATOM 3956 C CA . GLN B 1 135 ? 22.827 -21.761 20.158 1.00 44.75 136 GLN B CA 1
ATOM 3957 C C . GLN B 1 135 ? 21.469 -22.198 19.622 1.00 43.66 136 GLN B C 1
ATOM 3958 O O . GLN B 1 135 ? 20.586 -22.580 20.390 1.00 46.53 136 GLN B O 1
#

Secondary structure (DSSP, 8-state):
-HHHHHHHHHHHHHTTS-HHHHHHHHHHHHHHHHTT----SSS-EEEEHHHHHHHH---HHHHHHHHHHHHHHHHT-EEEEEEEETTEEEEEEEESEEEEEEETTTTEEEEEE-TTTGGGHHHHHHHH---/---HHHHHHHHHTTS-HHHHHHHHHHHHHHH---SSS-EEEEHHHHHHHS---GGGHHHHHHHHHHHHHH-EEEEEEEETTEEEEEEEESEEEEEEEGGGTEEEEEE-TTTGGGHHHHHHHHHHHTTT-

Nearest PDB structures (foldseek):
  6h24-assembly1_A  TM=1.008E+00  e=1.792E-26  Sphinx1.76-related DNA
  6h24-assembly1_B  TM=9.773E-01  e=2.459E-21  Sphinx1.76-related DNA
  1hkq-assembly1_A  TM=7.898E-01  e=1.826E-08  Pseudomonas savastanoi
  2z9o-assembly1_A  TM=7.356E-01  e=2.349E-05  Escherichia coli K-12
  7soz-assembly1_C  TM=7.294E-01  e=1.048E-03  Escherichia coli

Foldseek 3Di:
DQVVFLLVQVLVVVVPQDLLLLVLLLQLVVQCVVVVHAAAQPDKGKGALVVVCVVPVDDSVCSLVSSVVSQVVQQPDKTWTWDDDPVGIDIDIWGQWPDKADDPVRSMIITHGHHSCRVCSVVSNVSNDDD/DFDLVVFVVVVVVVADLLLLVLLLQQVVVVVLAAQPDKGKHALVVVVVPDPDDSVCSLVSNVVSQVVQQPDKTWGWDADPVGIDIDIWGQFPDKAADVVRSMIITHGHHSCGVCSVVSNVVSCVVVVVD

Organism: NCBI:txid1515702

InterPro domains:
  IPR000525 Initiator Rep protein, WH1 domain [PF01051] (5-152)
  IPR036388 Winged helix-like DNA-binding domain superfamily [G3DSA:1.10.10.10] (1-139)
  IPR036388 Winged helix-like DNA-binding domain superfamily [G3DSA:1.10.10.10] (140-232)
  IPR036390 Winged helix DNA-binding domain superfamily [SSF46785] (7-134)
  IPR036390 Winged helix DNA-binding domain superfamily [SSF46785] (127-229)

Solvent-accessible surface area: 12141 Å² total; per-residue (Å²): 116,63,108,51,68,19,24,89,23,0,18,96,14,1,162,97,8,48,81,33,0,32,50,0,0,12,1,0,6,55,19,6,150,84,100,75,48,54,43,51,2,69,74,63,6,49,0,68,5,62,31,13,60,128,92,64,96,31,63,67,163,65,1,34,89,31,0,46,74,0,4,54,73,0,8,68,68,98,10,68,16,98,38,65,68,192,76,35,58,0,49,3,24,0,8,1,0,0,14,17,2,65,14,78,119,48,35,8,0,19,1,3,1,0,14,5,0,34,85,6,12,87,81,0,39,100,62,14,58,120,239,98,89,87,44,50,51,17,0,21,84,14,2,158,106,12,46,72,34,0,26,17,0,0,10,6,0,6,68,46,40,90,110,86,57,1,69,78,52,21,56,2,83,4,76,46,9,60,136,78,12,136,38,68,160,155,85,2,38,94,32,0,45,76,1,4,53,76,0,8,67,70,98,10,57,5,22,59,92,76,119,63,24,133,0,41,3,23,0,8,3,0,0,11,20,2,78,18,79,149,60,33,7,0,10,0,4,1,0,14,5,0,36,93,20,12,99,116,0,58,105,32,10,56,115,158,21,129,107,93